Protein AF-A0A436RPF0-F1 (afdb_monomer)

Nearest PDB structures (foldseek):
  3omi-assembly2_C  TM=9.482E-01  e=1.817E-30  Cereibacter sphaeroides 2.4.1
  3oma-assembly1_A  TM=9.498E-01  e=3.853E-30  Cereibacter sphaeroides 2.4.1
  3ehb-assembly1_A  TM=9.481E-01  e=1.451E-29  Paracoccus denitrificans
  3hb3-assembly1_A  TM=9.490E-01  e=1.892E-29  Paracoccus denitrificans
  3fye-assembly1_A  TM=9.487E-01  e=2.467E-29  Cereibacter sphaeroides

Mean predicted aligned error: 4.46 Å

pLDDT: mean 95.52, std 9.28, range [40.75, 98.88]

Foldseek 3Di:
DDPPDDDDPPPPQDDDVVNLLPFLFLQSQLVLLQVQLVVLVVVLVVLVVVLVVCVVDPAGDVLLVVCCVQVVDDDPLSRVQSVLLSLQSQQLSVCSCQLGHLLSNLLRHPCSNPLCVQLVFPHWPCSNLNSLLSVLQVQLNVLLVVLQRWAFAVSYGHDNCHNLCFPPCNAPVTLICSSVSNLVSLVSSLSSLLSSLVRLLCCLVPGGDPPRDPLNGQQLSLLNNLLSVLSNPQSVLVNVLSVQSVCSNPVVDCQPPVVVPHNSVVSQVSSLLNVLSSVSSSCSSVLSVLQVVLLVVLVFHQAPSVLLSVLSVVLSVLSNVQRCCVVPPVPDDPVSNVSNVVSVVVNVVSVVVSVVRSVVSD

Solvent-accessible surface area (backbone atoms only — not comparable to full-atom values): 18168 Å² total; per-residue (Å²): 141,81,84,79,78,80,80,78,76,77,81,84,67,67,61,76,69,59,32,63,74,70,39,42,48,33,54,63,43,8,49,52,25,36,54,48,12,51,56,40,37,52,53,26,48,51,39,52,47,52,57,50,62,37,64,69,53,94,71,83,72,49,41,21,56,47,22,28,71,76,70,68,37,59,74,74,56,7,50,56,24,10,58,33,42,52,31,17,40,52,10,48,26,47,44,32,42,51,68,41,12,51,41,27,30,49,53,44,6,50,40,38,43,42,37,30,61,66,40,54,23,97,51,56,70,43,31,66,55,50,37,51,22,57,64,32,40,62,61,16,49,50,30,41,61,50,10,52,78,32,46,12,34,95,83,30,36,9,39,58,41,43,63,78,46,48,53,52,48,45,31,81,53,22,74,28,62,6,44,57,31,37,46,53,13,51,46,36,37,45,50,18,49,39,49,44,18,55,32,49,47,51,22,65,74,75,41,44,31,93,89,57,46,82,94,67,55,48,61,38,50,52,24,45,48,52,32,23,52,46,43,59,64,23,44,62,42,34,47,50,40,50,46,52,47,50,30,42,61,74,67,79,46,44,66,44,35,61,97,72,75,18,41,39,63,57,50,53,55,35,41,24,50,19,51,39,34,47,59,48,47,60,45,37,39,51,54,13,51,50,51,53,53,49,18,61,77,47,73,29,74,60,41,56,54,69,57,48,52,51,24,50,50,49,46,58,59,52,29,69,64,30,31,64,62,83,37,71,90,73,76,61,52,71,68,58,49,53,49,23,53,54,51,47,58,56,50,52,52,42,53,47,54,43,55,55,28,52,60,70,19,94

Structure (mmCIF, N/CA/C/O backbone):
data_AF-A0A436RPF0-F1
#
_entry.id   AF-A0A436RPF0-F1
#
loop_
_atom_site.group_PDB
_atom_site.id
_atom_site.type_symbol
_atom_site.label_atom_id
_atom_site.label_alt_id
_atom_site.label_comp_id
_atom_site.label_asym_id
_atom_site.label_entity_id
_atom_site.label_seq_id
_atom_site.pdbx_PDB_ins_code
_atom_site.Cartn_x
_atom_site.Cartn_y
_atom_site.Cartn_z
_atom_site.occupancy
_atom_site.B_iso_or_equiv
_atom_site.auth_seq_id
_atom_site.auth_comp_id
_atom_site.auth_asym_id
_atom_site.auth_atom_id
_atom_site.pdbx_PDB_model_num
ATOM 1 N N . MET A 1 1 ? -64.136 28.562 3.115 1.00 48.31 1 MET A N 1
ATOM 2 C CA . MET A 1 1 ? -63.067 28.449 2.104 1.00 4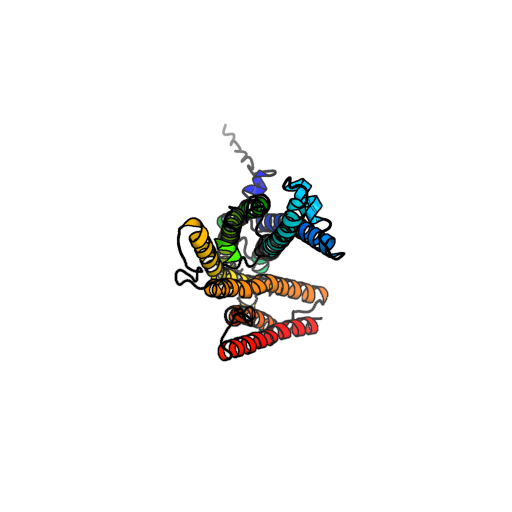8.31 1 MET A CA 1
ATOM 3 C C . MET A 1 1 ? -61.738 28.678 2.793 1.00 48.31 1 MET A C 1
ATOM 5 O O . MET A 1 1 ? -61.509 29.790 3.242 1.00 48.31 1 MET A O 1
ATOM 9 N N . ALA A 1 2 ? -60.938 27.625 2.934 1.00 40.75 2 ALA A N 1
ATOM 10 C CA . ALA A 1 2 ? -59.486 27.657 3.119 1.00 40.75 2 ALA A CA 1
ATOM 11 C C . ALA A 1 2 ? -59.043 26.189 3.152 1.00 40.75 2 ALA A C 1
ATOM 13 O O . ALA A 1 2 ? -58.896 25.587 4.212 1.00 40.75 2 ALA A O 1
ATOM 14 N N . GLU A 1 3 ? -58.978 25.584 1.970 1.00 42.06 3 GLU A N 1
ATOM 15 C CA . GLU A 1 3 ? -58.380 24.269 1.780 1.00 42.06 3 GLU A CA 1
ATOM 16 C C . GLU A 1 3 ? -56.865 24.464 1.900 1.00 42.06 3 GLU A C 1
ATOM 18 O O . GLU A 1 3 ? -56.253 25.175 1.101 1.00 42.06 3 GLU A O 1
ATOM 23 N N . ALA A 1 4 ? -56.277 23.932 2.969 1.00 45.84 4 ALA A N 1
ATOM 24 C CA . ALA A 1 4 ? -54.835 23.897 3.132 1.00 45.84 4 ALA A CA 1
ATOM 25 C C . ALA A 1 4 ? -54.281 22.892 2.118 1.00 45.84 4 ALA A C 1
ATOM 27 O O . ALA A 1 4 ? -54.474 21.686 2.264 1.00 45.84 4 ALA A O 1
ATOM 28 N N . ALA A 1 5 ? -53.627 23.399 1.074 1.00 46.97 5 ALA A N 1
ATOM 29 C CA . ALA A 1 5 ? -52.886 22.581 0.130 1.00 46.97 5 ALA A CA 1
ATOM 30 C C . ALA A 1 5 ? -51.764 21.849 0.883 1.00 46.97 5 ALA A C 1
ATOM 32 O O . ALA A 1 5 ? -50.811 22.466 1.364 1.00 46.97 5 ALA A O 1
ATOM 33 N N . ALA A 1 6 ? -51.901 20.531 1.010 1.00 45.84 6 ALA A N 1
ATOM 34 C CA . ALA A 1 6 ? -50.817 19.657 1.416 1.00 45.84 6 ALA A CA 1
ATOM 35 C C . ALA A 1 6 ? -49.759 19.684 0.304 1.00 45.84 6 ALA A C 1
ATOM 37 O O . ALA A 1 6 ? -49.978 19.163 -0.787 1.00 45.84 6 ALA A O 1
ATOM 38 N N . HIS A 1 7 ? -48.633 20.347 0.564 1.00 46.25 7 HIS A N 1
ATOM 39 C CA . HIS A 1 7 ? -47.440 20.211 -0.259 1.00 46.25 7 HIS A CA 1
ATOM 40 C C . HIS A 1 7 ? -46.871 18.810 -0.034 1.00 46.25 7 HIS A C 1
ATOM 42 O O . HIS A 1 7 ? -46.260 18.537 1.000 1.00 46.25 7 HIS A O 1
ATOM 48 N N . ASP A 1 8 ? -47.118 17.929 -0.998 1.00 43.00 8 ASP A N 1
ATOM 49 C CA . ASP A 1 8 ? -46.461 16.635 -1.107 1.00 43.00 8 ASP A CA 1
ATOM 50 C C . ASP A 1 8 ? -44.974 16.905 -1.379 1.00 43.00 8 ASP A C 1
ATOM 52 O O . ASP A 1 8 ? -44.588 17.417 -2.433 1.00 43.00 8 ASP A O 1
ATOM 56 N N . HIS A 1 9 ? -44.133 16.690 -0.370 1.00 51.09 9 HIS A N 1
ATOM 57 C CA . HIS A 1 9 ? -42.689 16.704 -0.547 1.00 51.09 9 HIS A CA 1
ATOM 58 C C . HIS A 1 9 ? -42.313 15.395 -1.239 1.00 51.09 9 HIS A C 1
ATOM 60 O O . HIS A 1 9 ? -42.056 14.399 -0.563 1.00 51.09 9 HIS A O 1
ATOM 66 N N . ASP A 1 10 ? -42.290 15.404 -2.574 1.00 51.53 10 ASP A N 1
ATOM 67 C CA . ASP A 1 10 ? -41.728 14.316 -3.372 1.00 51.53 10 ASP A CA 1
ATOM 68 C C . ASP A 1 10 ? -40.337 13.955 -2.819 1.00 51.53 10 ASP A C 1
ATOM 70 O O . ASP A 1 10 ? -39.393 14.753 -2.839 1.00 51.53 10 ASP A O 1
ATOM 74 N N . ASP A 1 11 ? -40.229 12.749 -2.256 1.00 54.28 11 ASP A N 1
ATOM 75 C CA . ASP A 1 11 ? -39.032 12.203 -1.615 1.00 54.28 11 ASP A CA 1
ATOM 76 C C . ASP A 1 11 ? -37.997 11.913 -2.723 1.00 54.28 11 ASP A C 1
ATOM 78 O O . ASP A 1 11 ? -37.865 10.790 -3.209 1.00 54.28 11 ASP A O 1
ATOM 82 N N . HIS A 1 12 ? -37.294 12.954 -3.192 1.00 62.06 12 HIS A N 1
ATOM 83 C CA . HIS A 1 12 ? -36.262 12.906 -4.238 1.00 62.06 12 HIS A CA 1
ATOM 84 C C . HIS A 1 12 ? -34.991 12.179 -3.763 1.00 62.06 12 HIS A C 1
ATOM 86 O O . HIS A 1 12 ? -33.882 12.723 -3.786 1.00 62.06 12 HIS A O 1
ATOM 92 N N . ARG A 1 13 ? -35.117 10.930 -3.312 1.00 71.06 13 ARG A N 1
ATOM 93 C CA . ARG A 1 13 ? -33.958 10.094 -3.004 1.00 71.06 13 ARG A CA 1
ATOM 94 C C . ARG A 1 13 ? -33.358 9.601 -4.317 1.00 71.06 13 ARG A C 1
ATOM 96 O O . ARG A 1 13 ? -34.072 9.017 -5.128 1.00 71.06 13 ARG A O 1
ATOM 103 N N . PRO A 1 14 ? -32.051 9.796 -4.553 1.00 76.88 14 PRO A N 1
ATOM 104 C CA . PRO A 1 14 ? -31.417 9.239 -5.736 1.00 76.88 14 PRO A CA 1
ATOM 105 C C . PRO A 1 14 ? -31.573 7.710 -5.737 1.00 76.88 14 PRO A C 1
ATOM 107 O O . PRO A 1 14 ? -31.351 7.045 -4.721 1.00 76.88 14 PRO A O 1
ATOM 110 N N . HIS A 1 15 ? -31.963 7.154 -6.885 1.00 81.31 15 HIS A N 1
ATOM 111 C CA . HIS A 1 15 ? -32.171 5.720 -7.096 1.00 81.31 15 HIS A CA 1
ATOM 112 C C . HIS A 1 15 ? -31.123 5.139 -8.059 1.00 81.31 15 HIS A C 1
ATOM 114 O O . HIS A 1 15 ? -30.442 5.862 -8.788 1.00 81.31 15 HIS A O 1
ATOM 120 N N . GLY A 1 16 ? -30.985 3.810 -8.060 1.00 85.88 16 GLY A N 1
ATOM 121 C CA . GLY A 1 16 ? -30.079 3.100 -8.966 1.00 85.88 16 GLY A CA 1
ATOM 122 C C . GLY A 1 16 ? -28.604 3.468 -8.766 1.00 85.88 16 GLY A C 1
ATOM 123 O O . GLY A 1 16 ? -28.135 3.615 -7.638 1.00 85.88 16 GLY A O 1
ATOM 124 N N . TRP A 1 17 ? -27.863 3.604 -9.868 1.00 86.69 17 TRP A N 1
ATOM 125 C CA . TRP A 1 17 ? -26.421 3.885 -9.852 1.00 86.69 17 TRP A CA 1
ATOM 126 C C . TRP A 1 17 ? -26.086 5.282 -9.307 1.00 86.69 17 TRP A C 1
ATOM 128 O O . TRP A 1 17 ? -25.058 5.449 -8.654 1.00 86.69 17 TRP A O 1
ATOM 138 N N . VAL A 1 18 ? -26.975 6.266 -9.503 1.00 87.38 18 VAL A N 1
ATOM 139 C CA . VAL A 1 18 ? -26.797 7.652 -9.031 1.00 87.38 18 VAL A CA 1
ATOM 140 C C . VAL A 1 18 ? -26.655 7.685 -7.510 1.00 87.38 18 VAL A C 1
ATOM 142 O O . VAL A 1 18 ? -25.806 8.400 -6.981 1.00 87.38 18 VAL A O 1
ATOM 145 N N . ARG A 1 19 ? -27.424 6.847 -6.801 1.00 88.75 19 ARG A N 1
ATOM 146 C CA . ARG A 1 19 ? -27.301 6.687 -5.347 1.00 88.75 19 ARG A CA 1
ATOM 147 C C . ARG A 1 19 ? -25.888 6.286 -4.941 1.00 88.75 19 ARG A C 1
ATOM 149 O O . ARG A 1 19 ? -25.347 6.858 -4.008 1.00 88.75 19 ARG A O 1
ATOM 156 N N . TRP A 1 20 ? -25.312 5.297 -5.619 1.00 90.25 20 TRP A N 1
ATOM 157 C CA . TRP A 1 20 ? -23.997 4.757 -5.281 1.00 90.25 20 TRP A CA 1
ATOM 158 C C . TRP A 1 20 ? -22.878 5.740 -5.603 1.00 90.25 20 TRP A C 1
ATOM 160 O O . TRP A 1 20 ? -21.990 5.936 -4.780 1.00 90.25 20 TRP A O 1
ATOM 170 N N . VAL A 1 21 ? -22.947 6.401 -6.761 1.00 90.81 21 VAL A N 1
ATOM 171 C CA . VAL A 1 21 ? -21.904 7.343 -7.190 1.00 90.81 21 VAL A CA 1
ATOM 172 C C . VAL A 1 21 ? -21.777 8.527 -6.241 1.00 90.81 21 VAL A C 1
ATOM 174 O O . VAL A 1 21 ? -20.665 8.880 -5.839 1.00 90.81 21 VAL A O 1
ATOM 177 N N . TYR A 1 22 ? -22.909 9.096 -5.835 1.00 92.69 22 TYR A N 1
ATOM 178 C CA . TYR A 1 22 ? -22.940 10.290 -4.994 1.00 92.69 22 TYR A CA 1
ATOM 179 C C . TYR A 1 22 ? -23.107 9.997 -3.500 1.00 92.69 22 TYR A C 1
ATOM 181 O O . TYR A 1 22 ? -23.179 10.942 -2.711 1.00 92.69 22 TYR A O 1
ATOM 189 N N . SER A 1 23 ? -23.161 8.725 -3.082 1.00 95.00 23 SER A N 1
ATOM 190 C CA . SER A 1 23 ? -23.280 8.415 -1.657 1.00 95.00 23 SER A CA 1
ATOM 191 C C . SER A 1 23 ? -22.035 8.864 -0.907 1.00 95.00 23 SER A C 1
ATOM 193 O O . SER A 1 23 ? -20.900 8.533 -1.255 1.00 95.00 23 SER A O 1
ATOM 195 N N . THR A 1 24 ? -22.266 9.609 0.165 1.00 97.06 24 THR A N 1
ATOM 196 C CA . THR A 1 24 ? -21.242 10.013 1.125 1.00 97.06 24 THR A CA 1
ATOM 197 C C . THR A 1 24 ? -21.276 9.162 2.391 1.00 97.06 24 THR A C 1
ATOM 199 O O . THR A 1 24 ? -20.463 9.379 3.284 1.00 97.06 24 THR A O 1
ATOM 202 N N . ASN A 1 25 ? -22.189 8.188 2.485 1.00 98.06 25 ASN A N 1
ATOM 203 C CA . ASN A 1 25 ? -22.325 7.370 3.681 1.00 98.06 25 ASN A CA 1
ATOM 204 C C . ASN A 1 25 ? -21.193 6.343 3.792 1.00 98.06 25 ASN A C 1
ATOM 206 O O . ASN A 1 25 ? -20.919 5.602 2.846 1.00 98.06 25 ASN A O 1
ATOM 210 N N . HIS A 1 26 ? -20.588 6.233 4.978 1.00 98.50 26 HIS A N 1
ATOM 211 C CA . HIS A 1 26 ? -19.485 5.299 5.227 1.00 98.50 26 HIS A CA 1
ATOM 212 C C . HIS A 1 26 ? -19.801 3.823 4.912 1.00 98.50 26 HIS A C 1
ATOM 214 O O . HIS A 1 26 ? -18.890 3.079 4.547 1.00 98.50 26 HIS A O 1
ATOM 220 N N . LYS A 1 27 ? -21.066 3.382 5.013 1.00 98.38 27 LYS A N 1
ATOM 221 C CA . LYS A 1 27 ? -21.456 2.010 4.647 1.00 98.38 27 LYS A CA 1
ATOM 222 C C . LYS A 1 27 ? -21.424 1.833 3.135 1.00 98.38 27 LYS A C 1
ATOM 224 O O . LYS A 1 27 ? -20.724 0.955 2.641 1.00 98.38 27 LYS A O 1
ATOM 229 N N . ASP A 1 28 ? -22.112 2.694 2.393 1.00 97.75 28 ASP A N 1
ATOM 230 C CA . ASP A 1 28 ? -22.129 2.612 0.929 1.00 97.75 28 ASP A CA 1
ATOM 231 C C . ASP A 1 28 ? -20.696 2.684 0.366 1.00 97.75 28 ASP A C 1
ATOM 233 O O . ASP A 1 28 ? -20.297 1.828 -0.421 1.00 97.75 28 ASP A O 1
ATOM 237 N N . ILE A 1 29 ? -19.878 3.621 0.862 1.00 98.25 29 ILE A N 1
ATOM 238 C CA . ILE A 1 29 ? -18.462 3.748 0.483 1.00 98.25 29 ILE A CA 1
ATOM 239 C C . ILE A 1 29 ? -17.665 2.490 0.853 1.00 98.25 29 ILE A C 1
ATOM 241 O O . ILE A 1 29 ? -16.926 1.968 0.020 1.00 98.25 29 ILE A O 1
ATOM 245 N N . GLY A 1 30 ? -17.837 1.956 2.066 1.00 98.38 30 GLY A N 1
ATOM 246 C CA . GLY A 1 30 ? -17.190 0.708 2.476 1.00 98.38 30 GLY A CA 1
ATOM 247 C C . GLY A 1 30 ? -17.544 -0.470 1.558 1.00 98.38 30 GLY A C 1
ATOM 248 O O . GLY A 1 30 ? -16.671 -1.253 1.191 1.00 98.38 30 GLY A O 1
ATOM 249 N N . THR A 1 31 ? -18.797 -0.572 1.104 1.00 98.38 31 THR A N 1
ATOM 250 C CA . THR A 1 31 ? -19.193 -1.590 0.114 1.00 98.38 31 THR A CA 1
ATOM 251 C C . THR A 1 31 ? -18.542 -1.360 -1.244 1.00 98.38 31 THR A C 1
ATOM 253 O O . THR A 1 31 ? -18.057 -2.319 -1.842 1.00 98.38 31 THR A O 1
ATOM 256 N N . LEU A 1 32 ? -18.473 -0.115 -1.719 1.00 98.31 32 LEU A N 1
ATOM 257 C CA . LEU A 1 32 ? -17.799 0.209 -2.978 1.00 98.31 32 LEU A CA 1
ATOM 258 C C . LEU A 1 32 ? -16.325 -0.219 -2.960 1.00 98.31 32 LEU A C 1
ATOM 260 O O . LEU A 1 32 ? -15.870 -0.875 -3.898 1.00 98.31 32 LEU A O 1
ATOM 264 N N . TYR A 1 33 ? -15.603 0.063 -1.872 1.00 98.69 33 TYR A N 1
ATOM 265 C CA . TYR A 1 33 ? -14.222 -0.391 -1.693 1.00 98.69 33 TYR A CA 1
ATOM 266 C C . TYR A 1 33 ? -14.091 -1.921 -1.699 1.00 98.69 33 TYR A C 1
ATOM 268 O O . TYR A 1 33 ? -13.171 -2.441 -2.326 1.00 98.69 33 TYR A O 1
ATOM 276 N N . LEU A 1 34 ? -15.001 -2.653 -1.043 1.00 98.69 34 LEU A N 1
ATOM 277 C CA . LEU A 1 34 ? -14.973 -4.122 -1.032 1.00 98.69 34 LEU A CA 1
ATOM 278 C C . LEU A 1 34 ? -15.242 -4.715 -2.420 1.00 98.69 34 LEU A C 1
ATOM 280 O O . LEU A 1 34 ? -14.523 -5.618 -2.844 1.00 98.69 34 LEU A O 1
ATOM 284 N N . ILE A 1 35 ? -16.234 -4.192 -3.148 1.00 98.50 35 ILE A N 1
ATOM 285 C CA . ILE A 1 35 ? -16.530 -4.619 -4.524 1.00 98.50 35 ILE A CA 1
ATOM 286 C C . ILE A 1 35 ? -15.317 -4.357 -5.423 1.00 98.50 35 ILE A C 1
ATOM 288 O O . ILE A 1 35 ? -14.879 -5.252 -6.146 1.00 98.50 35 ILE A O 1
ATOM 292 N N . PHE A 1 36 ? -14.739 -3.156 -5.341 1.00 98.69 36 PHE A N 1
ATOM 293 C CA . PHE A 1 36 ? -13.529 -2.794 -6.076 1.00 98.69 36 PHE A CA 1
ATOM 294 C C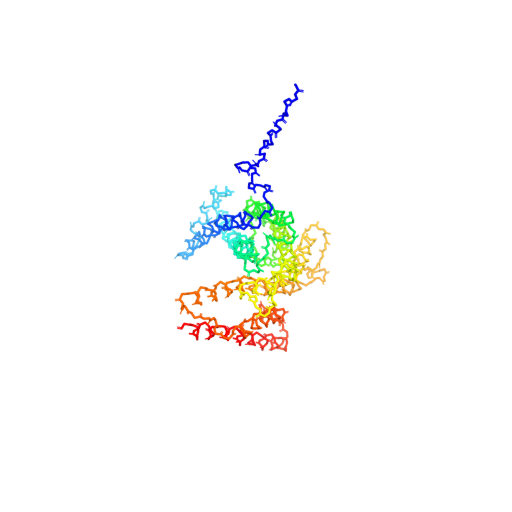 . PHE A 1 36 ? -12.363 -3.741 -5.767 1.00 98.69 36 PHE A C 1
ATOM 296 O O . PHE A 1 36 ? -11.762 -4.291 -6.688 1.00 98.69 36 PHE A O 1
ATOM 303 N N . ALA A 1 37 ? -12.084 -3.985 -4.485 1.00 98.69 37 ALA A N 1
ATOM 304 C CA . ALA A 1 37 ? -10.983 -4.840 -4.061 1.00 98.69 37 ALA A CA 1
ATOM 305 C C . ALA A 1 37 ? -11.150 -6.293 -4.528 1.00 98.69 37 ALA A C 1
ATOM 307 O O . ALA A 1 37 ? -10.166 -6.929 -4.901 1.00 98.69 37 ALA A O 1
ATOM 308 N N . ILE A 1 38 ? -12.381 -6.820 -4.553 1.00 98.75 38 ILE A N 1
ATOM 309 C CA . ILE A 1 38 ? -12.668 -8.153 -5.103 1.00 98.75 38 ILE A CA 1
ATOM 310 C C . ILE A 1 38 ? -12.367 -8.185 -6.604 1.00 98.75 38 ILE A C 1
ATOM 312 O O . ILE A 1 38 ? -11.681 -9.096 -7.062 1.00 98.75 38 ILE A O 1
ATOM 316 N N . MET A 1 39 ? -12.821 -7.188 -7.371 1.00 98.62 39 MET A N 1
ATOM 317 C CA . MET A 1 39 ? -12.546 -7.118 -8.812 1.00 98.62 39 MET A CA 1
ATOM 318 C C . MET A 1 39 ? -11.042 -7.011 -9.101 1.00 98.62 39 MET A C 1
ATOM 320 O O . MET A 1 39 ? -10.512 -7.781 -9.904 1.00 98.62 39 MET A O 1
ATOM 324 N N . ALA A 1 40 ? -10.339 -6.111 -8.409 1.00 98.75 40 ALA A N 1
ATOM 325 C CA . ALA A 1 40 ? -8.891 -5.969 -8.527 1.00 98.75 40 ALA A CA 1
ATOM 326 C C . ALA A 1 40 ? -8.160 -7.254 -8.103 1.00 98.75 40 ALA A C 1
ATOM 328 O O . ALA A 1 40 ? -7.223 -7.684 -8.772 1.00 98.75 40 ALA A O 1
ATOM 329 N N . GLY A 1 41 ? -8.625 -7.913 -7.038 1.00 98.62 41 GLY A N 1
ATOM 330 C CA . GLY A 1 41 ? -8.082 -9.176 -6.547 1.00 98.62 41 GLY A CA 1
ATOM 331 C C . GLY A 1 41 ? -8.267 -10.346 -7.512 1.00 98.62 41 GLY A C 1
ATOM 332 O O . GLY A 1 41 ? -7.358 -11.160 -7.641 1.00 98.62 41 GLY A O 1
ATOM 333 N N . ILE A 1 42 ? -9.386 -10.416 -8.239 1.00 98.81 42 ILE A N 1
ATOM 334 C CA . ILE A 1 42 ? -9.589 -11.415 -9.301 1.00 98.81 42 ILE A CA 1
ATOM 335 C C . ILE A 1 42 ? -8.566 -11.208 -10.424 1.00 98.81 42 ILE A C 1
ATOM 337 O O . ILE A 1 42 ? -7.930 -12.170 -10.852 1.00 98.81 42 ILE A O 1
ATOM 341 N N . ILE A 1 43 ? -8.350 -9.960 -10.856 1.00 98.69 43 ILE A N 1
ATOM 342 C CA . ILE A 1 43 ? -7.352 -9.631 -11.886 1.00 98.69 43 ILE A CA 1
ATOM 343 C C . ILE A 1 43 ? -5.940 -9.964 -11.386 1.00 98.69 43 ILE A C 1
ATOM 345 O O . ILE A 1 43 ? -5.203 -10.690 -12.051 1.00 98.69 43 ILE A O 1
ATOM 349 N N . GLY A 1 44 ? -5.572 -9.506 -10.186 1.00 98.62 44 GLY A N 1
ATOM 350 C CA . GLY A 1 44 ? -4.277 -9.805 -9.572 1.00 98.62 44 GLY A CA 1
ATOM 351 C C . GLY A 1 44 ? -4.048 -11.307 -9.379 1.00 98.62 44 GLY A C 1
ATOM 352 O O . GLY A 1 44 ? -2.947 -11.799 -9.627 1.00 98.62 44 GLY A O 1
ATOM 353 N N . GLY A 1 45 ? -5.086 -12.054 -8.997 1.00 98.50 45 GLY A N 1
ATOM 354 C CA . GLY A 1 45 ? -5.066 -13.511 -8.888 1.00 98.50 45 GLY A CA 1
ATOM 355 C C . GLY A 1 45 ? -4.843 -14.197 -10.235 1.00 98.50 45 GLY A C 1
ATOM 356 O O . GLY A 1 45 ? -3.996 -15.083 -10.324 1.00 98.50 45 GLY A O 1
ATOM 357 N N . ALA A 1 46 ? -5.520 -13.746 -11.294 1.00 98.50 46 ALA A N 1
ATOM 358 C CA . ALA A 1 46 ? -5.331 -14.262 -12.649 1.00 98.50 46 ALA A CA 1
ATOM 359 C C . ALA A 1 46 ? -3.892 -14.054 -13.159 1.00 98.50 46 ALA A C 1
ATOM 361 O O . ALA A 1 46 ? -3.302 -14.987 -13.704 1.00 98.50 46 ALA A O 1
ATOM 362 N N . LEU A 1 47 ? -3.282 -12.886 -12.902 1.00 98.38 47 LEU A N 1
ATOM 363 C CA . LEU A 1 47 ? -1.859 -12.657 -13.202 1.00 98.38 47 LEU A CA 1
ATOM 364 C C . LEU A 1 47 ? -0.961 -13.650 -12.446 1.00 98.38 47 LEU A C 1
ATOM 366 O O . LEU A 1 47 ? -0.036 -14.222 -13.018 1.00 98.38 47 LEU A O 1
ATOM 370 N N . SER A 1 48 ? -1.266 -13.902 -11.169 1.00 98.19 48 SER A N 1
ATOM 371 C CA . SER A 1 48 ? -0.540 -14.856 -10.320 1.00 98.19 48 SER A CA 1
ATOM 372 C C . SER A 1 48 ? -0.638 -16.305 -10.820 1.00 98.19 48 SER A C 1
ATOM 374 O O . SER A 1 48 ? 0.311 -17.078 -10.665 1.00 98.19 48 SER A O 1
ATOM 376 N N . VAL A 1 49 ? -1.780 -16.683 -11.404 1.00 98.50 49 VAL A N 1
ATOM 377 C CA . VAL A 1 49 ? -1.979 -17.988 -12.052 1.00 98.50 49 VAL A CA 1
ATOM 378 C C . VAL A 1 49 ? -1.143 -18.075 -13.324 1.00 98.50 49 VAL A C 1
ATOM 380 O O . VAL A 1 49 ? -0.400 -19.039 -13.469 1.00 98.50 49 VAL A O 1
ATOM 383 N N . ALA A 1 50 ? -1.175 -17.057 -14.189 1.00 98.06 50 ALA A N 1
ATOM 384 C CA . ALA A 1 50 ? -0.375 -17.035 -15.416 1.00 98.06 50 ALA A CA 1
ATOM 385 C C . ALA A 1 50 ? 1.134 -17.154 -15.136 1.00 98.06 50 ALA A C 1
ATOM 387 O O . ALA A 1 50 ? 1.807 -17.972 -15.757 1.00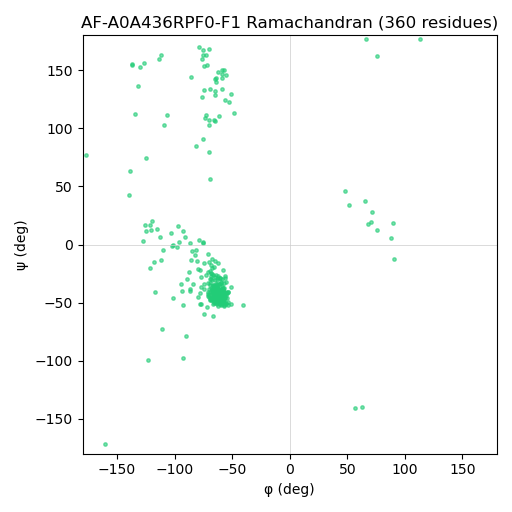 98.06 50 ALA A O 1
ATOM 388 N N . ILE A 1 51 ? 1.648 -16.422 -14.137 1.00 98.19 51 ILE A N 1
ATOM 389 C CA . ILE A 1 51 ? 3.048 -16.537 -13.687 1.00 98.19 51 ILE A CA 1
ATOM 390 C C . ILE A 1 51 ? 3.376 -17.983 -13.289 1.00 98.19 51 ILE A C 1
ATOM 392 O O . ILE A 1 51 ? 4.415 -18.509 -13.669 1.00 98.19 51 ILE A O 1
ATOM 396 N N . ARG A 1 52 ? 2.500 -18.652 -12.528 1.00 98.31 52 ARG A N 1
ATOM 397 C CA . ARG A 1 52 ? 2.735 -20.038 -12.086 1.00 98.31 52 ARG A CA 1
ATOM 398 C C . ARG A 1 52 ? 2.619 -21.059 -13.208 1.00 98.31 52 ARG A C 1
ATOM 400 O O . ARG A 1 52 ? 3.333 -22.051 -13.162 1.00 98.31 52 ARG A O 1
ATOM 407 N N . MET A 1 53 ? 1.739 -20.829 -14.179 1.00 97.94 53 MET A N 1
ATOM 408 C CA . MET A 1 53 ? 1.641 -21.685 -15.358 1.00 97.94 53 MET A CA 1
ATOM 409 C C . MET A 1 53 ? 2.935 -21.625 -16.180 1.00 97.94 53 MET A C 1
ATOM 411 O O . MET A 1 53 ? 3.411 -22.667 -16.611 1.00 97.94 53 MET A O 1
ATOM 415 N N . GLU A 1 54 ? 3.537 -20.439 -16.334 1.00 97.62 54 GLU A N 1
ATOM 416 C CA . GLU A 1 54 ? 4.851 -20.294 -16.982 1.00 97.62 54 GLU A CA 1
ATOM 417 C C . GLU A 1 54 ? 5.953 -21.034 -16.209 1.00 97.62 54 GLU A C 1
ATOM 419 O O . GLU A 1 54 ? 6.809 -21.681 -16.792 1.00 97.62 54 GLU A O 1
ATOM 424 N N . LEU A 1 55 ? 5.920 -20.982 -14.876 1.00 97.75 55 LEU A N 1
ATOM 425 C CA . LEU A 1 55 ? 6.926 -21.623 -14.023 1.00 97.75 55 LEU A CA 1
ATOM 426 C C . LEU A 1 55 ? 6.735 -23.138 -13.840 1.00 97.75 55 LEU A C 1
ATOM 428 O O . LEU A 1 55 ? 7.465 -23.739 -13.050 1.00 97.75 55 LEU A O 1
ATOM 432 N N . GLN A 1 56 ? 5.756 -23.758 -14.504 1.00 97.62 56 GLN A N 1
ATOM 433 C CA . GLN A 1 56 ? 5.473 -25.182 -14.318 1.00 97.62 56 GLN A CA 1
ATOM 434 C C . GLN A 1 56 ? 6.624 -26.069 -14.817 1.00 97.62 56 GLN A C 1
ATOM 436 O O . GLN A 1 56 ? 6.897 -27.100 -14.209 1.00 97.62 56 GLN A O 1
ATOM 441 N N . GLU A 1 57 ? 7.309 -25.658 -15.885 1.00 96.19 57 GLU A N 1
ATOM 442 C CA . GLU A 1 57 ? 8.453 -26.368 -16.458 1.00 96.19 57 GLU A CA 1
ATOM 443 C C . GLU A 1 57 ? 9.570 -25.377 -16.835 1.00 96.19 57 GLU A C 1
ATOM 445 O O . GLU A 1 57 ? 9.293 -24.206 -17.102 1.00 96.19 57 GLU A O 1
ATOM 450 N N . PRO A 1 58 ? 10.844 -25.802 -16.902 1.00 96.12 58 PRO A N 1
ATOM 451 C CA . PRO A 1 58 ? 11.931 -24.937 -17.358 1.00 96.12 58 PRO A CA 1
ATOM 452 C C . PRO A 1 58 ? 11.782 -24.504 -18.827 1.00 96.12 58 PRO A C 1
ATOM 454 O O . PRO A 1 58 ? 11.444 -25.309 -19.697 1.00 96.12 58 PRO A O 1
ATOM 457 N N . GLY A 1 59 ? 12.105 -23.240 -19.115 1.00 92.19 59 GLY A N 1
ATOM 458 C CA . GLY A 1 59 ? 11.955 -22.615 -20.439 1.00 92.19 59 GLY A CA 1
ATOM 459 C C . GLY A 1 59 ? 10.887 -21.516 -20.441 1.00 92.19 59 GLY A C 1
ATOM 460 O O . GLY A 1 59 ? 10.275 -21.274 -19.411 1.00 92.19 59 GLY A O 1
ATOM 461 N N . ILE A 1 60 ? 10.701 -20.828 -21.576 1.00 93.31 60 ILE A N 1
ATOM 462 C CA . ILE A 1 60 ? 9.582 -19.889 -21.772 1.00 93.31 60 ILE A CA 1
ATOM 463 C C . ILE A 1 60 ? 8.572 -20.543 -22.715 1.00 93.31 60 ILE A C 1
ATOM 465 O O . ILE A 1 60 ? 8.889 -20.741 -23.892 1.00 93.31 60 ILE A O 1
ATOM 469 N N . GLN A 1 61 ? 7.387 -20.899 -22.223 1.00 93.62 61 GLN A N 1
ATOM 470 C CA . GLN A 1 61 ? 6.412 -21.706 -22.971 1.00 93.62 61 GLN A CA 1
ATOM 471 C C . GLN A 1 61 ? 5.100 -20.970 -23.250 1.00 93.62 61 GLN A C 1
ATOM 473 O O . GLN A 1 61 ? 4.565 -21.095 -24.350 1.00 93.62 61 GLN A O 1
ATOM 478 N N . ILE A 1 62 ? 4.567 -20.212 -22.289 1.00 96.00 62 ILE A N 1
ATOM 479 C CA . ILE A 1 62 ? 3.239 -19.583 -22.384 1.00 96.00 62 ILE A CA 1
ATOM 480 C C . ILE A 1 62 ? 3.383 -18.109 -22.738 1.00 96.00 62 ILE A C 1
ATOM 482 O O . ILE A 1 62 ? 2.701 -17.615 -23.641 1.00 96.00 62 ILE A O 1
ATOM 486 N N . PHE A 1 63 ? 4.293 -17.396 -22.076 1.00 96.75 63 PHE A N 1
ATOM 487 C CA . PHE A 1 63 ? 4.451 -15.961 -22.286 1.00 96.75 63 PHE A CA 1
ATOM 488 C C . PHE A 1 63 ? 5.011 -15.598 -23.657 1.00 96.75 63 PHE A C 1
ATOM 490 O O . PHE A 1 63 ? 4.698 -14.518 -24.150 1.00 96.75 63 PHE A O 1
ATOM 497 N N . SER A 1 64 ? 5.748 -16.490 -24.323 1.00 94.69 64 SER A N 1
ATOM 498 C CA . SER A 1 64 ? 6.123 -16.279 -25.727 1.00 94.69 64 SER A CA 1
ATOM 499 C C . SER A 1 64 ? 4.888 -16.235 -26.630 1.00 94.69 64 SER A C 1
ATOM 501 O O . SER A 1 64 ? 4.717 -15.279 -27.381 1.00 94.69 64 SER A O 1
ATOM 503 N N . GLY A 1 65 ? 3.972 -17.202 -26.507 1.00 95.25 65 GLY A N 1
ATOM 504 C CA . GLY A 1 65 ? 2.710 -17.226 -27.255 1.00 95.25 65 GLY A CA 1
ATOM 505 C C . GLY A 1 65 ? 1.771 -16.069 -26.896 1.00 95.25 65 GLY A C 1
ATOM 506 O O . GLY A 1 65 ? 1.158 -15.466 -27.779 1.00 95.25 65 GLY A O 1
ATOM 507 N N . LEU A 1 66 ? 1.694 -15.692 -25.616 1.00 95.06 66 LEU A N 1
ATOM 508 C CA . LEU A 1 66 ? 0.918 -14.523 -25.190 1.00 95.06 66 LEU A CA 1
ATOM 509 C C . LEU A 1 66 ? 1.514 -13.213 -25.715 1.00 95.06 66 LEU A C 1
ATOM 511 O O . LEU A 1 66 ? 0.760 -12.341 -26.138 1.00 95.06 66 LEU A O 1
ATOM 515 N N . ALA A 1 67 ? 2.840 -13.073 -25.765 1.00 95.06 67 ALA A N 1
ATOM 516 C CA . ALA A 1 67 ? 3.484 -11.916 -26.381 1.00 95.06 67 ALA A CA 1
ATOM 517 C C . ALA A 1 67 ? 3.195 -11.835 -27.890 1.00 95.06 67 ALA A C 1
ATOM 519 O O . ALA A 1 67 ? 2.963 -10.738 -28.400 1.00 95.06 67 ALA A O 1
ATOM 520 N N . GLN A 1 68 ? 3.121 -12.971 -28.597 1.00 94.88 68 GLN A N 1
ATOM 521 C CA . GLN A 1 68 ? 2.668 -12.988 -29.997 1.00 94.88 68 GLN A CA 1
ATOM 522 C C . GLN A 1 68 ? 1.229 -12.484 -30.123 1.00 94.88 68 GLN A C 1
ATOM 524 O O . GLN A 1 68 ? 0.938 -11.632 -30.958 1.00 94.88 68 GLN A O 1
ATOM 529 N N . MET A 1 69 ? 0.335 -12.982 -29.267 1.00 94.62 69 MET A N 1
ATOM 530 C CA . MET A 1 69 ? -1.090 -12.656 -29.310 1.00 94.62 69 MET A CA 1
ATOM 531 C C . MET A 1 69 ? -1.387 -11.201 -28.926 1.00 94.62 69 MET A C 1
ATOM 533 O O . MET A 1 69 ? -2.187 -10.544 -29.585 1.00 94.62 69 MET A O 1
ATOM 537 N N . VAL A 1 70 ? -0.779 -10.713 -27.845 1.00 93.69 70 VAL A N 1
ATOM 538 C CA . VAL A 1 70 ? -1.128 -9.428 -27.219 1.00 93.69 70 VAL A CA 1
ATOM 539 C C . VAL A 1 70 ? -0.263 -8.289 -27.749 1.00 93.69 70 VAL A C 1
ATOM 541 O O . VAL A 1 70 ? -0.772 -7.196 -27.978 1.00 93.69 70 VAL A O 1
ATOM 544 N N . TYR A 1 71 ? 1.034 -8.530 -27.958 1.00 92.75 71 TYR A N 1
ATOM 545 C CA . TYR A 1 71 ? 1.979 -7.503 -28.413 1.00 92.75 71 TYR A CA 1
ATOM 546 C C . TYR A 1 71 ? 2.311 -7.606 -29.908 1.00 92.75 71 TYR A C 1
ATOM 548 O O . TYR A 1 71 ? 3.078 -6.792 -30.417 1.00 92.75 71 TYR A O 1
ATOM 556 N N . GLY A 1 72 ? 1.755 -8.591 -30.624 1.00 91.94 72 GLY A N 1
ATOM 557 C CA . GLY A 1 72 ? 1.965 -8.763 -32.065 1.00 91.94 72 GLY A CA 1
ATOM 558 C C . GLY A 1 72 ? 3.395 -9.160 -32.450 1.00 91.94 72 GLY A C 1
ATOM 559 O O . GLY A 1 72 ? 3.787 -8.994 -33.606 1.00 91.94 72 GLY A O 1
ATOM 560 N N . MET A 1 73 ? 4.193 -9.649 -31.495 1.00 91.44 73 MET A N 1
ATOM 561 C CA . MET A 1 73 ? 5.584 -10.047 -31.731 1.00 91.44 73 MET A CA 1
ATOM 562 C C . MET A 1 73 ? 5.660 -11.371 -32.498 1.00 91.44 73 MET A C 1
ATOM 564 O O . MET A 1 73 ? 4.749 -12.188 -32.422 1.00 91.44 73 MET A O 1
ATOM 568 N N . GLN A 1 74 ? 6.739 -11.608 -33.248 1.00 91.81 74 GLN A N 1
ATOM 569 C CA . GLN A 1 74 ? 6.896 -12.818 -34.068 1.00 91.81 74 GLN A CA 1
ATOM 570 C C . GLN A 1 74 ? 8.309 -13.394 -33.959 1.00 91.81 74 GLN A C 1
ATOM 572 O O . GLN A 1 74 ? 9.263 -12.668 -33.682 1.00 91.81 74 GLN A O 1
ATOM 577 N N . GLY A 1 75 ? 8.435 -14.703 -34.199 1.00 88.56 75 GLY A N 1
ATOM 578 C CA . GLY A 1 75 ? 9.717 -15.412 -34.166 1.00 88.56 75 GLY A CA 1
ATOM 579 C C . GLY A 1 75 ? 10.437 -15.261 -32.824 1.00 88.56 75 GLY A C 1
ATOM 580 O O . GLY A 1 75 ? 9.800 -15.248 -31.770 1.00 88.56 75 GLY A O 1
ATOM 581 N N . ASP A 1 76 ? 11.757 -15.100 -32.868 1.00 89.62 76 ASP A N 1
ATOM 582 C CA . ASP A 1 76 ? 12.600 -14.989 -31.670 1.00 89.62 76 ASP A CA 1
ATOM 583 C C . ASP A 1 76 ? 12.263 -13.759 -30.812 1.00 89.62 76 ASP A C 1
ATOM 585 O O . ASP A 1 76 ? 12.356 -13.816 -29.585 1.00 89.62 76 ASP A O 1
ATOM 589 N N . ALA A 1 77 ? 11.761 -12.677 -31.422 1.00 91.50 77 ALA A N 1
ATOM 590 C CA . ALA A 1 77 ? 11.332 -11.485 -30.688 1.00 91.50 77 ALA A CA 1
ATOM 591 C C . ALA A 1 77 ? 10.169 -11.779 -29.725 1.00 91.50 77 ALA A C 1
ATOM 593 O O . ALA A 1 77 ? 10.042 -11.130 -28.690 1.00 91.50 77 ALA A O 1
ATOM 594 N N . ALA A 1 78 ? 9.341 -12.788 -30.017 1.00 93.50 78 ALA A N 1
ATOM 595 C CA . ALA A 1 78 ? 8.285 -13.210 -29.107 1.00 93.50 78 ALA A CA 1
ATOM 596 C C . ALA A 1 78 ? 8.823 -13.886 -27.840 1.00 93.50 78 ALA A C 1
ATOM 598 O O . ALA A 1 78 ? 8.199 -13.789 -26.787 1.00 93.50 78 ALA A O 1
ATOM 599 N N . ILE A 1 79 ? 9.977 -14.553 -27.913 1.00 93.94 79 ILE A N 1
ATOM 600 C CA . ILE A 1 79 ? 10.603 -15.176 -26.742 1.00 93.94 79 ILE A CA 1
ATOM 601 C C . ILE A 1 79 ? 11.091 -14.085 -25.784 1.00 93.94 79 ILE A C 1
ATOM 603 O O . ILE A 1 79 ? 10.808 -14.145 -24.587 1.00 93.94 79 ILE A O 1
ATOM 607 N N . ASP A 1 80 ? 11.771 -13.062 -26.302 1.00 93.38 80 ASP A N 1
ATOM 608 C CA . ASP A 1 80 ? 12.226 -11.928 -25.491 1.00 93.38 80 ASP A CA 1
ATOM 609 C C . ASP A 1 80 ? 11.056 -11.077 -24.982 1.00 93.38 80 ASP A C 1
ATOM 611 O O . ASP A 1 80 ? 11.028 -10.693 -23.809 1.00 93.38 80 ASP A O 1
ATOM 615 N N . GLY A 1 81 ? 10.027 -10.894 -25.812 1.00 94.19 81 GLY A N 1
ATOM 616 C CA . GLY A 1 81 ? 8.747 -10.326 -25.400 1.00 94.19 81 GLY A CA 1
ATOM 617 C C . GLY A 1 81 ? 8.096 -11.096 -24.255 1.00 94.19 81 GLY A C 1
ATOM 618 O O . GLY A 1 81 ? 7.613 -10.485 -23.304 1.00 94.19 81 GLY A O 1
ATOM 619 N N . GLY A 1 82 ? 8.138 -12.430 -24.295 1.00 95.94 82 GLY A N 1
ATOM 620 C CA . GLY A 1 82 ? 7.631 -13.296 -23.234 1.00 95.94 82 GLY A CA 1
ATOM 621 C C . GLY A 1 82 ? 8.385 -13.125 -21.914 1.00 95.94 82 GLY A C 1
ATOM 622 O O . GLY A 1 82 ? 7.762 -12.993 -20.861 1.00 95.94 82 GLY A O 1
ATOM 623 N N . LYS A 1 83 ? 9.720 -13.016 -21.955 1.00 95.38 83 LYS A N 1
ATOM 624 C CA . LYS A 1 83 ? 10.535 -12.708 -20.762 1.00 95.38 83 LYS A CA 1
ATOM 625 C C . LYS A 1 83 ? 10.174 -11.341 -20.172 1.00 95.38 83 LYS A C 1
ATOM 627 O O . LYS A 1 83 ? 10.033 -11.204 -18.959 1.00 95.38 83 LYS A O 1
ATOM 632 N N . SER A 1 84 ? 9.991 -10.325 -21.017 1.00 95.00 84 SER A N 1
ATOM 633 C CA . SER A 1 84 ? 9.534 -9.010 -20.555 1.00 95.00 84 SER A CA 1
ATOM 634 C C . SER A 1 84 ? 8.114 -9.064 -19.989 1.00 95.00 84 SER A C 1
ATOM 636 O O . SER A 1 84 ? 7.835 -8.426 -18.975 1.00 95.00 84 SER A O 1
ATOM 638 N N . MET A 1 85 ? 7.218 -9.827 -20.620 1.00 96.56 85 MET A N 1
ATOM 639 C CA . MET A 1 85 ? 5.841 -10.008 -20.166 1.00 96.56 85 MET A CA 1
ATOM 640 C C . MET A 1 85 ? 5.801 -10.666 -18.784 1.00 96.56 85 MET A C 1
ATOM 642 O O . MET A 1 85 ? 5.043 -10.207 -17.934 1.00 96.56 85 MET A O 1
ATOM 646 N N . TYR A 1 86 ? 6.665 -11.652 -18.516 1.00 97.38 86 TYR A N 1
ATOM 647 C CA . TYR A 1 86 ? 6.827 -12.242 -17.184 1.00 97.38 86 TYR A CA 1
ATOM 648 C C . TYR A 1 86 ? 7.111 -11.170 -16.121 1.00 97.38 86 TYR A C 1
ATOM 650 O O . TYR A 1 86 ? 6.425 -11.096 -15.097 1.00 97.38 86 TYR A O 1
ATOM 658 N N . ASN A 1 87 ? 8.081 -10.291 -16.388 1.00 97.44 87 ASN A N 1
ATOM 659 C CA . ASN A 1 87 ? 8.440 -9.210 -15.470 1.00 97.44 87 ASN A CA 1
ATOM 660 C C . ASN A 1 87 ? 7.283 -8.216 -15.281 1.00 97.44 87 ASN A C 1
ATOM 662 O O . ASN A 1 87 ? 6.988 -7.831 -14.147 1.00 97.44 87 ASN A O 1
ATOM 666 N N . ALA A 1 88 ? 6.598 -7.852 -16.371 1.00 97.69 88 ALA A N 1
ATOM 667 C CA . ALA A 1 88 ? 5.427 -6.977 -16.341 1.00 97.69 88 ALA A CA 1
ATOM 668 C C . ALA A 1 88 ? 4.277 -7.563 -15.512 1.00 97.69 88 ALA A C 1
ATOM 670 O O . ALA A 1 88 ? 3.674 -6.860 -14.701 1.00 97.69 88 ALA A O 1
ATOM 671 N N . PHE A 1 89 ? 4.005 -8.860 -15.661 1.00 98.31 89 PHE A N 1
ATOM 672 C CA . PHE A 1 89 ? 2.990 -9.567 -14.885 1.00 98.31 89 PHE A CA 1
ATOM 673 C C . PHE A 1 89 ? 3.359 -9.613 -13.404 1.00 98.31 89 PHE A C 1
ATOM 675 O O . PHE A 1 89 ? 2.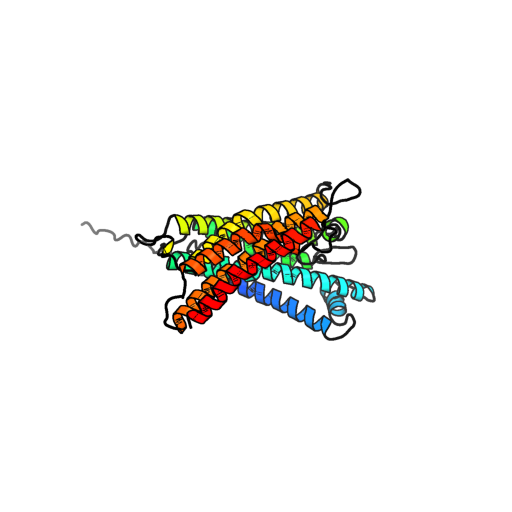503 -9.355 -12.561 1.00 98.31 89 PHE A O 1
ATOM 682 N N . GLY A 1 90 ? 4.623 -9.899 -13.077 1.00 98.38 90 GLY A N 1
ATOM 683 C CA . GLY A 1 90 ? 5.109 -9.905 -11.698 1.00 98.38 90 GLY A CA 1
ATOM 684 C C . GLY A 1 90 ? 4.974 -8.539 -11.019 1.00 98.38 90 GLY A C 1
ATOM 685 O O . GLY A 1 90 ? 4.468 -8.451 -9.897 1.00 98.38 90 GLY A O 1
ATOM 686 N N . ALA A 1 91 ? 5.371 -7.466 -11.708 1.00 98.31 91 ALA A N 1
ATOM 687 C CA . ALA A 1 91 ? 5.236 -6.104 -11.198 1.00 98.31 91 ALA A CA 1
ATOM 688 C C . ALA A 1 91 ? 3.766 -5.702 -11.021 1.00 98.31 91 ALA A C 1
ATOM 690 O O . ALA A 1 91 ? 3.384 -5.245 -9.943 1.00 98.31 91 ALA A O 1
ATOM 691 N N . ALA A 1 92 ? 2.932 -5.928 -12.043 1.00 98.56 92 ALA A N 1
ATOM 692 C CA . ALA A 1 92 ? 1.507 -5.628 -11.987 1.00 98.56 92 ALA A CA 1
ATOM 693 C C . ALA A 1 92 ? 0.812 -6.425 -10.877 1.00 98.56 92 ALA A C 1
ATOM 695 O O . ALA A 1 92 ? 0.104 -5.836 -10.071 1.00 98.56 92 ALA A O 1
ATOM 696 N N . HIS A 1 93 ? 1.064 -7.732 -10.755 1.00 98.75 93 HIS A N 1
ATOM 697 C CA . HIS A 1 93 ? 0.520 -8.550 -9.671 1.00 98.75 93 HIS A CA 1
ATOM 698 C C . HIS A 1 93 ? 0.844 -7.953 -8.295 1.00 98.75 93 HIS A C 1
ATOM 700 O O . HIS A 1 93 ? -0.069 -7.724 -7.503 1.00 98.75 93 HIS A O 1
ATOM 706 N N . GLY A 1 94 ? 2.117 -7.648 -8.022 1.00 98.44 94 GLY A N 1
ATOM 707 C CA . GLY A 1 94 ? 2.525 -7.074 -6.737 1.00 98.44 94 GLY A CA 1
ATOM 708 C C . GLY A 1 94 ? 1.853 -5.727 -6.448 1.00 98.44 94 GLY A C 1
ATOM 709 O O . GLY A 1 94 ? 1.271 -5.545 -5.378 1.00 98.44 94 GLY A O 1
ATOM 710 N N . LEU A 1 95 ? 1.864 -4.811 -7.422 1.00 98.50 95 LEU A N 1
ATOM 711 C CA . LEU A 1 95 ? 1.251 -3.487 -7.282 1.00 98.50 95 LEU A CA 1
ATOM 712 C C . LEU A 1 95 ? -0.273 -3.567 -7.098 1.00 98.50 95 LEU A C 1
ATOM 714 O O . LEU A 1 95 ? -0.819 -2.873 -6.241 1.00 98.50 95 LEU A O 1
ATOM 718 N N . ILE A 1 96 ? -0.956 -4.445 -7.840 1.00 98.81 96 ILE A N 1
ATOM 719 C CA . ILE A 1 96 ? -2.400 -4.682 -7.703 1.00 98.81 96 ILE A CA 1
ATOM 720 C C . ILE A 1 96 ? -2.729 -5.204 -6.305 1.00 98.81 96 ILE A C 1
ATOM 722 O O . ILE A 1 96 ? -3.630 -4.678 -5.651 1.00 98.81 96 ILE A O 1
ATOM 726 N N . MET A 1 97 ? -2.002 -6.214 -5.824 1.00 98.62 97 MET A N 1
ATOM 727 C CA . MET A 1 97 ? -2.317 -6.837 -4.539 1.00 98.62 97 MET A CA 1
ATOM 728 C C . MET A 1 97 ? -2.132 -5.867 -3.367 1.00 98.62 97 MET A C 1
ATOM 730 O O . MET A 1 97 ? -2.982 -5.826 -2.478 1.00 98.62 97 MET A O 1
ATOM 734 N N . ILE A 1 98 ? -1.071 -5.058 -3.383 1.00 97.00 98 ILE A N 1
ATOM 735 C CA . ILE A 1 98 ? -0.766 -4.113 -2.300 1.00 97.00 98 ILE A CA 1
ATOM 736 C C . ILE A 1 98 ? -1.712 -2.906 -2.354 1.00 97.00 98 ILE A C 1
ATOM 738 O O . ILE A 1 98 ? -2.487 -2.684 -1.422 1.00 97.00 98 ILE A O 1
ATOM 742 N N . PHE A 1 99 ? -1.708 -2.162 -3.465 1.00 98.00 99 PHE A N 1
ATOM 743 C CA . PHE A 1 99 ? -2.366 -0.853 -3.546 1.00 98.00 99 PHE A CA 1
ATOM 744 C C . PHE A 1 99 ? -3.847 -0.915 -3.935 1.00 98.00 99 PHE A C 1
ATOM 746 O O . PHE A 1 99 ? -4.597 0.004 -3.611 1.00 98.00 99 PHE A O 1
ATOM 753 N N . PHE A 1 100 ? -4.288 -1.978 -4.618 1.00 98.69 100 PHE A N 1
ATOM 754 C CA . PHE A 1 100 ? -5.630 -2.040 -5.215 1.00 98.69 100 PHE A CA 1
ATOM 755 C C . PHE A 1 100 ? -6.520 -3.161 -4.662 1.00 98.69 100 PHE A C 1
ATOM 757 O O . PHE A 1 100 ? -7.736 -3.106 -4.832 1.00 98.69 100 PHE A O 1
ATOM 764 N N . MET A 1 101 ? -5.954 -4.141 -3.953 1.00 98.56 101 MET A N 1
ATOM 765 C CA . MET A 1 101 ? -6.709 -5.228 -3.325 1.00 98.56 101 MET A CA 1
ATOM 766 C C . MET A 1 101 ? -6.686 -5.125 -1.799 1.00 98.56 101 MET A C 1
ATOM 768 O O . MET A 1 101 ? -7.694 -4.746 -1.203 1.00 98.56 101 MET A O 1
ATOM 772 N N . VAL A 1 102 ? -5.555 -5.423 -1.150 1.00 97.94 102 VAL A N 1
ATOM 773 C CA . VAL A 1 102 ? -5.519 -5.614 0.310 1.00 97.94 102 VAL A CA 1
ATOM 774 C C . VAL A 1 102 ? -5.772 -4.299 1.046 1.00 97.94 102 VAL A C 1
ATOM 776 O O . VAL A 1 102 ? -6.626 -4.256 1.936 1.00 97.94 102 VAL A O 1
ATOM 779 N N . MET A 1 103 ? -5.090 -3.214 0.659 1.00 96.50 103 MET A N 1
ATOM 780 C CA . MET A 1 103 ? -5.280 -1.908 1.294 1.00 96.50 103 MET A CA 1
ATOM 781 C C . MET A 1 103 ? -6.720 -1.379 1.103 1.00 96.50 103 MET A C 1
ATOM 783 O O . MET A 1 103 ? -7.365 -1.061 2.111 1.00 96.50 103 MET A O 1
ATOM 787 N N . PRO A 1 104 ? -7.298 -1.357 -0.118 1.00 98.38 104 PRO A N 1
ATOM 788 C CA . PRO A 1 104 ? -8.708 -1.016 -0.311 1.00 98.38 104 PRO A CA 1
ATOM 789 C C . PRO A 1 104 ? -9.681 -1.920 0.445 1.00 98.38 104 PRO A C 1
ATOM 791 O O . PRO A 1 104 ? -10.637 -1.407 1.012 1.00 98.38 104 PRO A O 1
ATOM 794 N N . ALA A 1 105 ? -9.454 -3.234 0.522 1.00 98.62 105 ALA A N 1
ATOM 795 C CA . ALA A 1 105 ? -10.355 -4.136 1.240 1.00 98.62 105 ALA A CA 1
ATOM 796 C C . ALA A 1 105 ? -10.376 -3.857 2.751 1.00 98.62 105 ALA A C 1
ATOM 798 O O . ALA A 1 105 ? -11.444 -3.721 3.352 1.00 98.62 105 ALA A O 1
ATOM 799 N N . LEU A 1 106 ? -9.197 -3.777 3.375 1.00 98.06 106 LEU A N 1
ATOM 800 C CA . LEU A 1 106 ? -9.073 -3.691 4.830 1.00 98.06 106 LEU A CA 1
ATOM 801 C C . LEU A 1 106 ? -9.331 -2.279 5.362 1.00 98.06 106 LEU A C 1
ATOM 803 O O . LEU A 1 106 ? -10.070 -2.120 6.336 1.00 98.06 106 LEU A O 1
ATOM 807 N N . ILE A 1 107 ? -8.758 -1.257 4.722 1.00 97.00 107 ILE A N 1
ATOM 808 C CA . ILE A 1 107 ? -8.891 0.142 5.150 1.00 97.00 107 ILE A CA 1
ATOM 809 C C . ILE A 1 107 ? -10.054 0.821 4.439 1.00 97.00 107 ILE A C 1
ATOM 811 O O . ILE A 1 107 ? -10.946 1.370 5.081 1.00 97.00 107 ILE A O 1
ATOM 815 N N . GLY A 1 108 ? -10.098 0.749 3.114 1.00 96.31 108 GLY A N 1
ATOM 816 C CA . GLY A 1 108 ? -11.201 1.338 2.361 1.00 96.31 108 GLY A CA 1
ATOM 817 C C . GLY A 1 108 ? -12.548 0.678 2.673 1.00 96.31 108 GLY A C 1
ATOM 818 O O . GLY A 1 108 ? -13.543 1.371 2.840 1.00 96.31 108 GLY A O 1
ATOM 819 N N . GLY A 1 109 ? -12.584 -0.647 2.791 1.00 98.31 109 GLY A N 1
ATOM 820 C CA . GLY A 1 109 ? -13.803 -1.434 2.931 1.00 98.31 109 GLY A CA 1
ATOM 821 C C . GLY A 1 109 ? -14.218 -1.647 4.379 1.00 98.31 109 GLY A C 1
ATOM 822 O O . GLY A 1 109 ? -15.121 -0.979 4.892 1.00 98.31 109 GLY A O 1
ATOM 823 N N . PHE A 1 110 ? -13.551 -2.587 5.053 1.00 98.44 110 PHE A N 1
ATOM 824 C CA . PHE A 1 110 ? -13.900 -2.977 6.420 1.00 98.44 110 PHE A CA 1
ATOM 825 C C . PHE A 1 110 ? -13.810 -1.815 7.405 1.00 98.44 110 PHE A C 1
ATOM 827 O O . PHE A 1 110 ? -14.709 -1.663 8.234 1.00 98.44 110 PHE A O 1
ATOM 834 N N . ALA A 1 111 ? -12.765 -0.985 7.332 1.00 98.50 111 ALA A N 1
ATOM 835 C CA . ALA A 1 111 ? -12.630 0.117 8.275 1.00 98.50 111 ALA A CA 1
ATOM 836 C C . ALA A 1 111 ? -13.719 1.183 8.090 1.00 98.50 111 ALA A C 1
ATOM 838 O O . ALA A 1 111 ? -14.340 1.563 9.082 1.00 98.50 111 ALA A O 1
ATOM 839 N N . ASN A 1 112 ? -14.035 1.598 6.855 1.00 98.44 112 ASN A N 1
ATOM 840 C CA . ASN A 1 112 ? -15.142 2.535 6.614 1.00 98.44 112 ASN A CA 1
ATOM 841 C C . ASN A 1 112 ? -16.477 1.973 7.093 1.00 98.44 112 ASN A C 1
ATOM 843 O O . ASN A 1 112 ? -17.257 2.680 7.728 1.00 98.44 112 ASN A O 1
ATOM 847 N N . TRP A 1 113 ? -16.737 0.692 6.837 1.00 98.00 113 TRP A N 1
ATOM 848 C CA . TRP A 1 113 ? -17.987 0.078 7.258 1.00 98.00 113 TRP A CA 1
ATOM 849 C C . TRP A 1 113 ? -18.097 -0.001 8.786 1.00 98.00 113 TRP A C 1
ATOM 851 O O . TRP A 1 113 ? -19.109 0.398 9.363 1.00 98.00 113 TRP A O 1
ATOM 861 N N . MET A 1 114 ? -17.056 -0.513 9.446 1.00 98.38 114 MET A N 1
ATOM 862 C CA . MET A 1 114 ? -17.140 -0.956 10.838 1.00 98.38 114 MET A CA 1
ATOM 863 C C . MET A 1 114 ? -16.710 0.096 11.854 1.00 98.38 114 MET A C 1
ATOM 865 O O . MET A 1 114 ? -17.281 0.121 12.940 1.00 98.38 114 MET A O 1
ATOM 869 N N . VAL A 1 115 ? -15.730 0.957 11.559 1.00 98.69 115 VAL A N 1
ATOM 870 C CA . VAL A 1 115 ? -15.172 1.868 12.574 1.00 98.69 115 VAL A CA 1
ATOM 871 C C . VAL A 1 115 ? -16.223 2.825 13.136 1.00 98.69 115 VAL A C 1
ATOM 873 O O . VAL A 1 115 ? -16.353 2.837 14.362 1.00 98.69 115 VAL A O 1
ATOM 876 N N . PRO A 1 116 ? -17.017 3.559 12.325 1.00 98.62 116 PRO A N 1
ATOM 877 C CA . PRO A 1 116 ? -18.058 4.435 12.864 1.00 98.62 116 PRO A CA 1
ATOM 878 C C . PRO A 1 116 ? -19.047 3.682 13.757 1.00 98.62 116 PRO A C 1
ATOM 880 O O . PRO A 1 116 ? -19.326 4.118 14.870 1.00 98.62 116 PRO A O 1
ATOM 883 N N . ILE A 1 117 ? -19.476 2.487 13.341 1.00 98.44 117 ILE A N 1
ATOM 884 C CA . ILE A 1 117 ? -20.394 1.639 14.119 1.00 98.44 117 ILE A CA 1
ATOM 885 C C . ILE A 1 117 ? -19.756 1.235 15.454 1.00 98.44 117 ILE A C 1
ATOM 887 O O . ILE A 1 117 ? -20.365 1.380 16.510 1.00 98.44 117 ILE A O 1
ATOM 891 N N . MET A 1 118 ? -18.509 0.762 15.417 1.00 98.38 118 MET A N 1
ATOM 892 C CA . MET A 1 118 ? -17.778 0.267 16.585 1.00 98.38 118 MET A CA 1
ATOM 893 C C . MET A 1 118 ? -17.485 1.346 17.630 1.00 98.38 118 MET A C 1
ATOM 895 O O . MET A 1 118 ? -17.364 1.025 18.811 1.00 98.38 118 MET A O 1
ATOM 899 N N . ILE A 1 119 ? -17.357 2.609 17.220 1.00 98.62 119 ILE A N 1
ATOM 900 C CA . ILE A 1 119 ? -17.148 3.734 18.143 1.00 98.62 119 ILE A CA 1
ATOM 901 C C . ILE A 1 119 ? -18.442 4.496 18.469 1.00 98.62 119 ILE A C 1
ATOM 903 O O . ILE A 1 119 ? -18.402 5.440 19.260 1.00 98.62 119 ILE A O 1
ATOM 907 N N . GLY A 1 120 ? -19.573 4.102 17.874 1.00 98.38 120 GLY A N 1
ATOM 908 C CA . GLY A 1 120 ? -20.872 4.753 18.041 1.00 98.38 120 GLY A CA 1
ATOM 909 C C . GLY A 1 120 ? -20.992 6.121 17.357 1.00 98.38 120 GLY A C 1
ATOM 910 O O . GLY A 1 120 ? -21.747 6.968 17.828 1.00 98.38 120 GLY A O 1
ATOM 911 N N . ALA A 1 121 ? -20.244 6.352 16.277 1.00 98.50 121 ALA A N 1
ATOM 912 C CA . ALA A 1 121 ? -20.359 7.543 15.443 1.00 98.50 121 ALA A CA 1
ATOM 913 C C . ALA A 1 121 ? -21.457 7.363 14.371 1.00 98.50 121 ALA A C 1
ATOM 915 O O . ALA A 1 121 ? -21.603 6.266 13.825 1.00 98.50 121 ALA A O 1
ATOM 916 N N . PRO A 1 122 ? -22.214 8.423 14.026 1.00 97.50 122 PRO A N 1
ATOM 917 C CA . PRO A 1 122 ? -23.265 8.347 13.006 1.00 97.50 122 PRO A CA 1
ATOM 918 C C . PRO A 1 122 ? -22.719 8.163 11.579 1.00 97.50 122 PRO A C 1
ATOM 920 O O . PRO A 1 122 ? -23.355 7.510 10.753 1.00 97.50 122 PRO A O 1
ATOM 923 N N . ASP A 1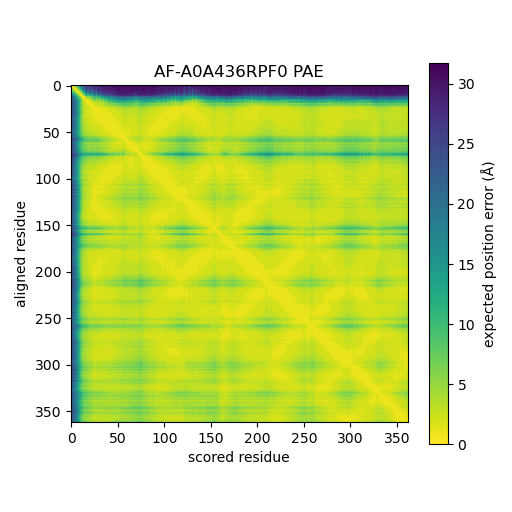 123 ? -21.552 8.740 11.293 1.00 98.12 123 ASP A N 1
ATOM 924 C CA . ASP A 1 123 ? -20.810 8.624 10.036 1.00 98.12 123 ASP A CA 1
ATOM 925 C C . ASP A 1 123 ? -19.340 9.024 10.292 1.00 98.12 123 ASP A C 1
ATOM 927 O O . ASP A 1 123 ? -18.933 9.225 11.442 1.00 98.12 123 ASP A O 1
ATOM 931 N N . MET A 1 124 ? -18.547 9.151 9.231 1.00 98.38 124 MET A N 1
ATOM 932 C CA . MET A 1 124 ? -17.189 9.695 9.265 1.00 98.38 124 MET A CA 1
ATOM 933 C C . MET A 1 124 ? -17.186 11.232 9.390 1.00 98.38 124 MET A C 1
ATOM 935 O O . MET A 1 124 ? -18.153 11.900 9.029 1.00 98.38 124 MET A O 1
ATOM 939 N N . ALA A 1 125 ? -16.074 11.811 9.847 1.00 98.50 125 ALA A N 1
ATOM 940 C CA . ALA A 1 125 ? -15.906 13.255 10.046 1.00 98.50 125 ALA A CA 1
ATOM 941 C C . ALA A 1 125 ? -16.013 14.069 8.750 1.00 98.50 125 ALA A C 1
ATOM 943 O O . ALA A 1 125 ? -16.578 15.163 8.741 1.00 98.50 125 ALA A O 1
ATOM 944 N N . PHE A 1 126 ? -15.508 13.524 7.643 1.00 98.56 126 PHE A N 1
ATOM 945 C CA . PHE A 1 126 ? -15.525 14.159 6.328 1.00 98.56 126 PHE A CA 1
ATOM 946 C C . PHE A 1 126 ? -16.187 13.247 5.275 1.00 98.56 126 PHE A C 1
ATOM 948 O O . PHE A 1 126 ? -15.497 12.698 4.414 1.00 98.56 126 PHE A O 1
ATOM 955 N N . PRO A 1 127 ? -17.529 13.091 5.273 1.00 98.12 127 PRO A N 1
ATOM 956 C CA . PRO A 1 127 ? -18.232 12.162 4.374 1.00 98.12 127 PRO A CA 1
ATOM 957 C C . PRO A 1 127 ? -17.971 12.412 2.877 1.00 98.12 127 PRO A C 1
ATOM 959 O O . PRO A 1 127 ? -17.808 11.482 2.092 1.00 98.12 127 PRO A O 1
ATOM 962 N N . ARG A 1 128 ? -17.867 13.684 2.467 1.00 97.81 128 ARG A N 1
ATOM 963 C CA . ARG A 1 128 ? -17.575 14.067 1.071 1.00 97.81 128 ARG A CA 1
ATOM 964 C C . ARG A 1 128 ? -16.142 13.723 0.659 1.00 97.81 128 ARG A C 1
ATOM 966 O O . ARG A 1 128 ? -15.923 13.236 -0.443 1.00 97.81 128 ARG A O 1
ATOM 973 N N . MET A 1 129 ? -15.181 13.943 1.558 1.00 98.06 129 MET A N 1
ATOM 974 C CA . MET A 1 129 ? -13.783 13.559 1.340 1.00 98.06 129 MET A CA 1
ATOM 975 C C . MET A 1 129 ? -13.655 12.037 1.211 1.00 98.06 129 MET A C 1
ATOM 977 O O . MET A 1 129 ? -12.896 11.562 0.376 1.00 98.06 129 MET A O 1
ATOM 981 N N . ASN A 1 130 ? -14.449 11.291 1.982 1.00 98.19 130 ASN A N 1
ATOM 982 C CA . ASN A 1 130 ? -14.510 9.832 1.922 1.00 98.19 130 ASN A CA 1
ATOM 983 C C . ASN A 1 130 ? -15.042 9.303 0.580 1.00 98.19 130 ASN A C 1
ATOM 985 O O . ASN A 1 130 ? -14.602 8.273 0.081 1.00 98.19 130 ASN A O 1
ATOM 989 N N . ASN A 1 131 ? -16.007 10.004 -0.020 1.00 98.25 131 ASN A N 1
ATOM 990 C CA . ASN A 1 131 ? -16.491 9.660 -1.355 1.00 98.25 131 ASN A CA 1
ATOM 991 C C . ASN A 1 131 ? -15.386 9.884 -2.403 1.00 98.25 131 ASN A C 1
ATOM 993 O O . ASN A 1 131 ? -15.112 8.998 -3.211 1.00 98.25 131 ASN A O 1
ATOM 997 N N . ILE A 1 132 ? -14.699 11.030 -2.341 1.00 97.62 132 ILE A N 1
ATOM 998 C CA . ILE A 1 132 ? -13.582 11.336 -3.247 1.00 97.62 132 ILE A CA 1
ATOM 999 C C . ILE A 1 132 ? -12.437 10.335 -3.068 1.00 97.62 132 ILE A C 1
ATOM 1001 O O . ILE A 1 132 ? -11.872 9.898 -4.068 1.00 97.62 132 ILE A O 1
ATOM 1005 N N . SER A 1 133 ? -12.111 9.927 -1.835 1.00 98.19 133 SER A N 1
ATOM 1006 C CA . SER A 1 133 ? -11.041 8.951 -1.607 1.00 98.19 133 SER A CA 1
ATOM 1007 C C . SER A 1 133 ? -11.305 7.645 -2.356 1.00 98.19 133 SER A C 1
ATOM 1009 O O . SER A 1 133 ? -10.391 7.120 -2.981 1.00 98.19 133 SER A O 1
ATOM 1011 N N . PHE A 1 134 ? -12.550 7.155 -2.390 1.00 98.62 134 PHE A N 1
ATOM 1012 C CA . PHE A 1 134 ? -12.891 5.983 -3.200 1.00 98.62 134 PHE A CA 1
ATOM 1013 C C . PHE A 1 134 ? -12.714 6.253 -4.698 1.00 98.62 134 PHE A C 1
ATOM 1015 O O . PHE A 1 134 ? -12.076 5.466 -5.396 1.00 98.62 134 PHE A O 1
ATOM 1022 N N . TRP A 1 135 ? -13.242 7.373 -5.197 1.00 98.31 135 TRP A N 1
ATOM 1023 C CA . TRP A 1 135 ? -13.257 7.679 -6.632 1.00 98.31 135 TRP A CA 1
ATOM 1024 C C . TRP A 1 135 ? -11.883 7.945 -7.253 1.00 98.31 135 TRP A C 1
ATOM 1026 O O . TRP A 1 135 ? -11.757 7.907 -8.475 1.00 98.31 135 TRP A O 1
ATOM 1036 N N . LEU A 1 136 ? -10.844 8.139 -6.442 1.00 98.69 136 LEU A N 1
ATOM 1037 C CA . LEU A 1 136 ? -9.459 8.166 -6.910 1.00 98.69 136 LEU A CA 1
ATOM 1038 C C . LEU A 1 136 ? -8.938 6.765 -7.298 1.00 98.69 136 LEU A C 1
ATOM 1040 O O . LEU A 1 136 ? -8.073 6.660 -8.166 1.00 98.69 136 LEU A O 1
ATOM 1044 N N . LEU A 1 137 ? -9.468 5.673 -6.731 1.00 98.69 137 LEU A N 1
ATOM 1045 C CA . LEU A 1 137 ? -8.958 4.323 -7.011 1.00 98.69 137 LEU A CA 1
ATOM 1046 C C . LEU A 1 137 ? -9.256 3.798 -8.425 1.00 98.69 137 LEU A C 1
ATOM 1048 O O . LEU A 1 137 ? -8.326 3.273 -9.039 1.00 98.69 137 LEU A O 1
ATOM 1052 N N . PRO A 1 138 ? -10.476 3.917 -8.991 1.00 98.56 138 PRO A N 1
ATOM 1053 C CA . PRO A 1 138 ? -10.733 3.461 -10.355 1.00 98.56 138 PRO A CA 1
ATOM 1054 C C . PRO A 1 138 ? -9.797 4.068 -11.418 1.00 98.56 138 PRO A C 1
ATOM 1056 O O . PRO A 1 138 ? -9.200 3.289 -12.163 1.00 98.56 138 PRO A O 1
ATOM 1059 N N . PRO A 1 139 ? -9.586 5.402 -11.503 1.00 98.69 139 PRO A N 1
ATOM 1060 C CA . PRO A 1 139 ? -8.648 5.961 -12.475 1.00 98.69 139 PRO A CA 1
ATOM 1061 C C . PRO A 1 139 ? -7.199 5.549 -12.187 1.00 98.69 139 PRO A C 1
ATOM 1063 O O . PRO A 1 139 ? -6.470 5.239 -13.127 1.00 98.69 139 PRO A O 1
ATOM 1066 N N . ALA A 1 140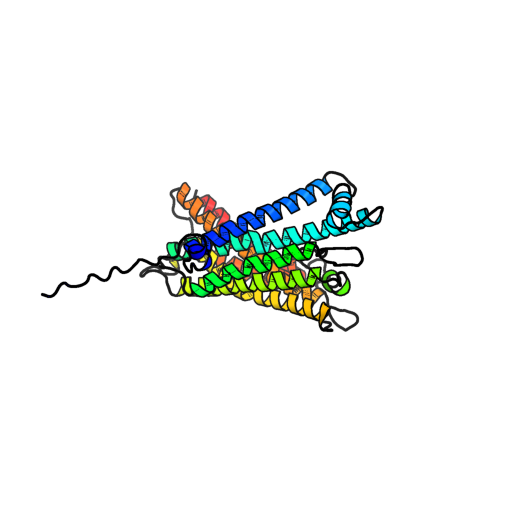 ? -6.787 5.458 -10.916 1.00 98.81 140 ALA A N 1
ATOM 1067 C CA . ALA A 1 140 ? -5.468 4.935 -10.556 1.00 98.81 140 ALA A CA 1
ATOM 1068 C C . ALA A 1 140 ? -5.265 3.501 -11.071 1.00 98.81 140 ALA A C 1
ATOM 1070 O O . ALA A 1 140 ? -4.241 3.188 -11.675 1.00 98.81 140 ALA A O 1
ATOM 1071 N N . PHE A 1 141 ? -6.254 2.631 -10.892 1.00 98.81 141 PHE A N 1
ATOM 1072 C CA . PHE A 1 141 ? -6.185 1.244 -11.340 1.00 98.81 141 PHE A CA 1
ATOM 1073 C C . PHE A 1 141 ? -6.160 1.128 -12.865 1.00 98.81 141 PHE A C 1
ATOM 1075 O O . PHE A 1 141 ? -5.373 0.357 -13.408 1.00 98.81 141 PHE A O 1
ATOM 1082 N N . ILE A 1 142 ? -6.953 1.945 -13.566 1.00 98.81 142 ILE A N 1
ATOM 1083 C CA . ILE A 1 142 ? -6.928 2.021 -15.032 1.00 98.81 142 ILE A CA 1
ATOM 1084 C C . ILE A 1 142 ? -5.542 2.436 -15.532 1.00 98.81 142 ILE A C 1
ATOM 1086 O O . ILE A 1 142 ? -5.053 1.832 -16.485 1.00 98.81 142 ILE A O 1
ATOM 1090 N N . LEU A 1 143 ? -4.879 3.406 -14.891 1.00 98.88 143 LEU A N 1
ATOM 1091 C CA . LEU A 1 143 ? -3.504 3.786 -15.239 1.00 98.88 143 LEU A CA 1
ATOM 1092 C C . LEU A 1 143 ? -2.527 2.613 -15.070 1.00 98.88 143 LEU A C 1
ATOM 1094 O O . LEU A 1 143 ? -1.725 2.362 -15.969 1.00 98.88 143 LEU A O 1
ATOM 1098 N N . LEU A 1 144 ? -2.625 1.857 -13.969 1.00 98.75 144 LEU A N 1
ATOM 1099 C CA . LEU A 1 144 ? -1.769 0.687 -13.752 1.00 98.75 144 LEU A CA 1
ATOM 1100 C C . LEU A 1 144 ? -2.023 -0.404 -14.795 1.00 98.75 144 LEU A C 1
ATOM 1102 O O . LEU A 1 144 ? -1.071 -0.927 -15.364 1.00 98.75 144 LEU A O 1
ATOM 1106 N N . LEU A 1 145 ? -3.283 -0.732 -15.085 1.00 98.62 145 LEU A N 1
ATOM 1107 C CA . LEU A 1 145 ? -3.608 -1.724 -16.113 1.00 98.62 145 LEU A CA 1
ATOM 1108 C C . LEU A 1 145 ? -3.141 -1.265 -17.495 1.00 98.62 145 LEU A C 1
ATOM 1110 O O . LEU A 1 145 ? -2.546 -2.046 -18.230 1.00 98.62 145 LEU A O 1
ATOM 1114 N N . SER A 1 146 ? -3.332 0.014 -17.823 1.00 98.56 146 SER A N 1
ATOM 1115 C CA . SER A 1 146 ? -2.865 0.594 -19.087 1.00 98.56 146 SER A CA 1
ATOM 1116 C C . SER A 1 146 ? -1.345 0.527 -19.216 1.00 98.56 146 SER A C 1
ATOM 1118 O O . SER A 1 146 ? -0.842 0.303 -20.316 1.00 98.56 146 SER A O 1
ATOM 1120 N N . SER A 1 147 ? -0.608 0.647 -18.102 1.00 98.38 147 SER A N 1
ATOM 1121 C CA . SER A 1 147 ? 0.856 0.545 -18.104 1.00 98.38 147 SER A CA 1
ATOM 1122 C C . SER A 1 147 ? 1.360 -0.763 -18.716 1.00 98.38 147 SER A C 1
ATOM 1124 O O . SER A 1 147 ? 2.396 -0.751 -19.372 1.00 98.38 147 SER A O 1
ATOM 1126 N N . MET A 1 148 ? 0.608 -1.865 -18.579 1.00 97.62 148 MET A N 1
ATOM 1127 C CA . MET A 1 148 ? 0.977 -3.181 -19.113 1.00 97.62 148 MET A CA 1
ATOM 1128 C C . MET A 1 148 ? 0.976 -3.242 -20.645 1.00 97.62 148 MET A C 1
ATOM 1130 O O . MET A 1 148 ? 1.611 -4.123 -21.213 1.00 97.62 148 MET A O 1
ATOM 1134 N N . PHE A 1 149 ? 0.282 -2.320 -21.314 1.00 96.62 149 PHE A N 1
ATOM 1135 C CA . PHE A 1 149 ? 0.050 -2.358 -22.761 1.00 96.62 149 PHE A CA 1
ATOM 1136 C C . PHE A 1 149 ? 0.760 -1.236 -23.521 1.00 96.62 149 PHE A C 1
ATOM 1138 O O . PHE A 1 149 ? 0.559 -1.084 -24.724 1.00 96.62 149 PHE A O 1
ATOM 1145 N N . VAL A 1 150 ? 1.594 -0.446 -22.843 1.00 97.69 150 VAL A N 1
ATOM 1146 C CA . VAL A 1 150 ? 2.385 0.621 -23.469 1.00 97.69 150 VAL A CA 1
ATOM 1147 C C . VAL A 1 150 ? 3.884 0.301 -23.410 1.00 97.69 150 VAL A C 1
ATOM 1149 O O . VAL A 1 150 ? 4.296 -0.523 -22.585 1.00 97.69 150 VAL A O 1
ATOM 1152 N N . PRO A 1 151 ? 4.712 0.921 -24.274 1.00 97.19 151 PRO A N 1
ATOM 1153 C CA . PRO A 1 151 ? 6.139 0.613 -24.341 1.00 97.19 151 PRO A CA 1
ATOM 1154 C C . PRO A 1 151 ? 6.879 0.842 -23.014 1.00 97.19 151 PRO A C 1
ATOM 1156 O O . PRO A 1 151 ? 6.569 1.781 -22.274 1.00 97.19 151 PRO A O 1
ATOM 1159 N N . SER A 1 152 ? 7.893 0.016 -22.747 1.00 96.12 152 SER A N 1
ATOM 1160 C CA . SER A 1 152 ? 8.830 0.166 -21.625 1.00 96.12 152 SER A CA 1
ATOM 1161 C C . SER A 1 152 ? 10.283 0.236 -22.111 1.00 96.12 152 SER A C 1
ATOM 1163 O O . SER A 1 152 ? 10.720 1.296 -22.554 1.00 96.12 152 SER A O 1
ATOM 1165 N N . ALA A 1 153 ? 11.046 -0.855 -22.053 1.00 94.06 153 ALA A N 1
ATOM 1166 C CA . ALA A 1 153 ? 12.341 -0.963 -22.727 1.00 94.06 153 ALA A CA 1
ATOM 1167 C C . ALA A 1 153 ? 12.155 -1.161 -24.251 1.00 94.06 153 ALA A C 1
ATOM 1169 O O . ALA A 1 153 ? 11.058 -1.518 -24.689 1.00 94.06 153 ALA A O 1
ATOM 1170 N N . PRO A 1 154 ? 13.185 -0.940 -25.092 1.00 90.69 154 PRO A N 1
ATOM 1171 C CA . PRO A 1 154 ? 13.097 -1.245 -26.520 1.00 90.69 154 PRO A CA 1
ATOM 1172 C C . PRO A 1 154 ? 12.643 -2.693 -26.758 1.00 90.69 154 PRO A C 1
ATOM 1174 O O . PRO A 1 154 ? 13.270 -3.629 -26.271 1.00 90.69 154 PRO A O 1
ATOM 1177 N N . GLY A 1 155 ? 11.535 -2.870 -27.485 1.00 88.44 155 GLY A N 1
ATOM 1178 C CA . GLY A 1 155 ? 10.943 -4.192 -27.732 1.00 88.44 155 GLY A CA 1
ATOM 1179 C C . GLY A 1 155 ? 10.175 -4.796 -26.548 1.00 88.44 155 GLY A C 1
ATOM 1180 O O . GLY A 1 155 ? 9.840 -5.973 -26.595 1.00 88.44 155 GLY A O 1
ATOM 1181 N N . ALA A 1 156 ? 9.879 -4.017 -25.506 1.00 93.94 156 ALA A N 1
ATOM 1182 C CA . ALA A 1 156 ? 9.177 -4.451 -24.302 1.00 93.94 156 ALA A CA 1
ATOM 1183 C C . ALA A 1 156 ? 7.958 -3.567 -23.987 1.00 93.94 156 ALA A C 1
ATOM 1185 O O . ALA A 1 156 ? 7.891 -2.395 -24.365 1.00 93.94 156 ALA A O 1
ATOM 1186 N N . PHE A 1 157 ? 7.004 -4.142 -23.255 1.00 96.44 157 PHE A N 1
ATOM 1187 C CA . PHE A 1 157 ? 5.793 -3.483 -22.765 1.00 96.44 157 PHE A CA 1
ATOM 1188 C C . PHE A 1 157 ? 5.638 -3.745 -21.269 1.00 96.44 157 PHE A C 1
ATOM 1190 O O . PHE A 1 157 ? 6.095 -4.777 -20.764 1.00 96.44 157 PHE A O 1
ATOM 1197 N N . GLY A 1 158 ? 4.972 -2.833 -20.562 1.00 96.94 158 GLY A N 1
ATOM 1198 C CA . GLY A 1 158 ? 4.730 -2.991 -19.131 1.00 96.94 158 GLY A CA 1
ATOM 1199 C C . GLY A 1 158 ? 5.943 -2.719 -18.248 1.00 96.94 158 GLY A C 1
ATOM 1200 O O . GLY A 1 158 ? 7.094 -2.710 -18.687 1.00 96.94 158 GLY A O 1
ATOM 1201 N N . VAL A 1 159 ? 5.670 -2.486 -16.965 1.00 97.69 159 VAL A N 1
ATOM 1202 C CA . VAL A 1 159 ? 6.706 -2.225 -15.962 1.00 97.69 159 VAL A CA 1
ATOM 1203 C C . VAL A 1 159 ? 7.455 -3.510 -15.624 1.00 97.69 159 VAL A C 1
ATOM 1205 O O . VAL A 1 159 ? 6.930 -4.373 -14.937 1.00 97.69 159 VAL A O 1
ATOM 1208 N N . GLY A 1 160 ? 8.709 -3.628 -16.051 1.00 94.06 160 GLY A N 1
ATOM 1209 C CA . GLY A 1 160 ? 9.547 -4.810 -15.819 1.00 94.06 160 GLY A CA 1
ATOM 1210 C C . GLY A 1 160 ? 10.395 -4.765 -14.541 1.00 94.06 160 GLY A C 1
ATOM 1211 O O . GLY A 1 160 ? 11.243 -5.628 -14.346 1.00 94.06 160 GLY A O 1
ATOM 1212 N N . GLY A 1 161 ? 10.221 -3.748 -13.688 1.00 90.75 161 GLY A N 1
ATOM 1213 C CA . GLY A 1 161 ? 11.109 -3.461 -12.547 1.00 90.75 161 GLY A CA 1
ATOM 1214 C C . GLY A 1 161 ? 10.701 -4.090 -11.211 1.00 90.75 161 GLY A C 1
ATOM 1215 O O . GLY A 1 161 ? 11.212 -3.677 -10.173 1.00 90.75 161 GLY A O 1
ATOM 1216 N N . GLY A 1 162 ? 9.744 -5.025 -11.219 1.00 95.75 162 GLY A N 1
ATOM 1217 C CA . GLY A 1 162 ? 9.064 -5.489 -10.007 1.00 95.75 162 GLY A CA 1
ATOM 1218 C C . GLY A 1 162 ? 8.197 -4.399 -9.360 1.00 95.75 162 GLY A C 1
ATOM 1219 O O . GLY A 1 162 ? 8.166 -3.255 -9.809 1.00 95.75 162 GLY A O 1
ATOM 1220 N N . TRP A 1 163 ? 7.486 -4.744 -8.283 1.00 97.69 163 TRP A N 1
ATOM 1221 C CA . TRP A 1 163 ? 6.643 -3.778 -7.556 1.00 97.69 163 TRP A CA 1
ATOM 1222 C C . TRP A 1 163 ? 7.457 -2.705 -6.814 1.00 97.69 163 TRP A C 1
ATOM 1224 O O . TRP A 1 163 ? 6.918 -1.665 -6.447 1.00 97.69 163 TRP A O 1
ATOM 1234 N N . THR A 1 164 ? 8.753 -2.958 -6.604 1.00 97.19 164 THR A N 1
ATOM 1235 C CA . THR A 1 164 ? 9.670 -2.049 -5.915 1.00 97.19 164 THR A CA 1
ATOM 1236 C C . THR A 1 164 ? 10.298 -1.002 -6.826 1.00 97.19 164 THR A C 1
ATOM 1238 O O . THR A 1 164 ? 10.852 -0.039 -6.311 1.00 97.19 164 THR A O 1
ATOM 1241 N N . ILE A 1 165 ? 10.197 -1.158 -8.155 1.00 97.62 165 ILE A N 1
ATOM 1242 C CA . ILE A 1 165 ? 10.535 -0.141 -9.167 1.00 97.62 165 ILE A CA 1
ATOM 1243 C C . ILE A 1 165 ? 11.903 0.541 -8.955 1.00 97.62 165 ILE A C 1
ATOM 1245 O O . ILE A 1 165 ? 12.023 1.762 -9.054 1.00 97.62 165 ILE A O 1
ATOM 1249 N N . TYR A 1 166 ? 12.954 -0.237 -8.676 1.00 98.38 166 TYR A N 1
ATOM 1250 C CA . TYR A 1 166 ? 14.279 0.318 -8.364 1.00 98.38 166 TYR A CA 1
ATOM 1251 C C . TYR A 1 166 ? 14.975 0.985 -9.562 1.00 98.38 166 TYR A C 1
ATOM 1253 O O . TYR A 1 166 ? 15.056 0.380 -10.638 1.00 98.38 166 TYR A O 1
ATOM 1261 N N . PRO A 1 167 ? 15.554 2.188 -9.380 1.00 97.81 167 PRO A N 1
ATOM 1262 C CA . PRO A 1 167 ? 16.508 2.750 -10.326 1.00 97.81 167 PRO A CA 1
ATOM 1263 C C . PRO A 1 167 ? 17.851 1.990 -10.254 1.00 97.81 167 PRO A C 1
ATOM 1265 O O . PRO A 1 167 ? 18.166 1.389 -9.224 1.00 97.81 167 PRO A O 1
ATOM 1268 N N . PRO A 1 168 ? 18.655 1.988 -11.333 1.00 96.62 168 PRO A N 1
ATOM 1269 C CA . PRO A 1 168 ? 18.422 2.687 -12.601 1.00 96.62 168 PRO A CA 1
ATOM 1270 C C . PRO A 1 168 ? 17.473 1.945 -13.564 1.00 96.62 168 PRO A C 1
ATOM 1272 O O . PRO A 1 168 ? 17.110 2.478 -14.610 1.00 96.62 168 PRO A O 1
ATOM 1275 N N . LEU A 1 169 ? 17.027 0.727 -13.229 1.00 97.19 169 LEU A N 1
ATOM 1276 C CA . LEU A 1 169 ? 1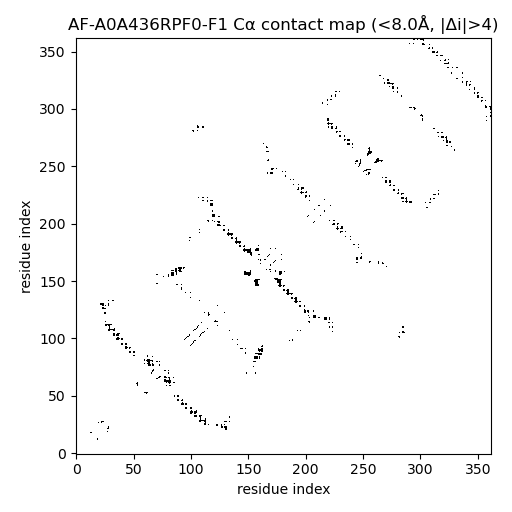6.157 -0.061 -14.111 1.00 97.19 169 LEU A CA 1
ATOM 1277 C C . LEU A 1 169 ? 14.809 0.628 -14.373 1.00 97.19 169 LEU A C 1
ATOM 1279 O O . LEU A 1 169 ? 14.294 0.562 -15.487 1.00 97.19 169 LEU A O 1
ATOM 1283 N N . SER A 1 170 ? 14.231 1.286 -13.369 1.00 97.25 170 SER A N 1
ATOM 1284 C CA . SER A 1 170 ? 12.986 2.045 -13.520 1.00 97.25 170 SER A CA 1
ATOM 1285 C C . SER A 1 170 ? 13.170 3.440 -14.124 1.00 97.25 170 SER A C 1
ATOM 1287 O O . SER A 1 170 ? 12.190 4.029 -14.575 1.00 97.25 170 SER A O 1
ATOM 1289 N N . THR A 1 171 ? 14.397 3.965 -14.191 1.00 95.25 171 THR A N 1
ATOM 1290 C CA . THR A 1 171 ? 14.707 5.199 -14.926 1.00 95.25 171 THR A CA 1
ATOM 1291 C C . THR A 1 171 ? 15.141 4.855 -16.350 1.00 95.25 171 THR A C 1
ATOM 1293 O O . THR A 1 171 ? 14.299 4.593 -17.209 1.00 95.25 171 THR A O 1
ATOM 1296 N N . SER A 1 172 ? 16.446 4.792 -16.600 1.00 93.94 172 SER A N 1
ATOM 1297 C CA . SER A 1 172 ? 17.029 4.592 -17.927 1.00 93.94 172 SER A CA 1
ATOM 1298 C C . SER A 1 172 ? 16.785 3.195 -18.499 1.00 93.94 172 SER A C 1
ATOM 1300 O O . SER A 1 172 ? 16.796 3.030 -19.716 1.00 93.94 172 SER A O 1
ATOM 1302 N N . GLY A 1 173 ? 16.519 2.193 -17.654 1.00 94.62 173 GLY A N 1
ATOM 1303 C CA . GLY A 1 173 ? 16.229 0.830 -18.105 1.00 94.62 173 GLY A CA 1
ATOM 1304 C C . GLY A 1 173 ? 14.838 0.633 -18.721 1.00 94.62 173 GLY A C 1
ATOM 1305 O O . GLY A 1 173 ? 14.613 -0.372 -19.391 1.00 94.62 173 GLY A O 1
ATOM 1306 N N . GLN A 1 174 ? 13.902 1.567 -18.519 1.00 95.12 174 GLN A N 1
ATOM 1307 C CA . GLN A 1 174 ? 12.522 1.480 -19.020 1.00 95.12 174 GLN A CA 1
ATOM 1308 C C . GLN A 1 174 ? 12.037 2.841 -19.553 1.00 95.12 174 GLN A C 1
ATOM 1310 O O . GLN A 1 174 ? 11.111 3.419 -18.988 1.00 95.12 174 GLN A O 1
ATOM 1315 N N . PRO A 1 175 ? 12.648 3.396 -20.613 1.00 95.75 175 PRO A N 1
ATOM 1316 C CA . PRO A 1 175 ? 12.411 4.775 -21.056 1.00 95.75 175 PRO A CA 1
ATOM 1317 C C . PRO A 1 175 ? 10.991 5.054 -21.579 1.00 95.75 175 PRO A C 1
ATOM 1319 O O . PRO A 1 175 ? 10.588 6.209 -21.643 1.00 95.75 175 PRO A O 1
ATOM 1322 N N . GLY A 1 176 ? 10.224 4.030 -21.960 1.00 97.12 176 GLY A N 1
ATOM 1323 C CA . GLY A 1 176 ? 8.842 4.180 -22.413 1.00 97.12 176 GLY A CA 1
ATOM 1324 C C . GLY A 1 176 ? 7.849 4.563 -21.299 1.00 97.12 176 GLY A C 1
ATOM 1325 O O . GLY A 1 176 ? 8.175 4.474 -20.111 1.00 97.12 176 GLY A O 1
ATOM 1326 N N . PRO A 1 177 ? 6.610 4.948 -21.666 1.00 98.06 177 PRO A N 1
ATOM 1327 C CA . PRO A 1 177 ? 5.628 5.541 -20.751 1.00 98.06 177 PRO A CA 1
ATOM 1328 C C . PRO A 1 177 ? 5.034 4.575 -19.712 1.00 98.06 177 PRO A C 1
ATOM 1330 O O . PRO A 1 177 ? 4.305 5.019 -18.825 1.00 98.06 177 PRO A O 1
ATOM 1333 N N . ALA A 1 178 ? 5.306 3.265 -19.792 1.00 98.38 178 ALA A N 1
ATOM 1334 C CA . ALA A 1 178 ? 4.762 2.280 -18.850 1.00 98.38 178 ALA A CA 1
ATOM 1335 C C . ALA A 1 178 ? 5.064 2.644 -17.388 1.00 98.38 178 ALA A C 1
ATOM 1337 O O . ALA A 1 178 ? 4.174 2.623 -16.537 1.00 98.38 178 ALA A O 1
ATOM 1338 N N . MET A 1 179 ? 6.309 3.030 -17.100 1.00 98.56 179 MET A N 1
ATOM 1339 C CA . MET A 1 179 ? 6.706 3.415 -15.747 1.00 98.56 179 MET A CA 1
ATOM 1340 C C . MET A 1 179 ? 6.026 4.711 -15.298 1.00 98.56 179 MET A C 1
ATOM 1342 O O . MET A 1 179 ? 5.589 4.797 -14.155 1.00 98.56 179 MET A O 1
ATOM 1346 N N . ASP A 1 180 ? 5.871 5.696 -16.186 1.00 98.62 180 ASP A N 1
ATOM 1347 C CA . ASP A 1 180 ? 5.236 6.973 -15.843 1.00 98.62 180 ASP A CA 1
ATOM 1348 C C . ASP A 1 180 ? 3.753 6.779 -15.485 1.00 98.62 180 ASP A C 1
ATOM 1350 O O . ASP A 1 180 ? 3.276 7.325 -14.489 1.00 98.62 180 ASP A O 1
ATOM 1354 N N . LEU A 1 181 ? 3.037 5.919 -16.223 1.00 98.81 181 LEU A N 1
ATOM 1355 C CA . LEU A 1 181 ? 1.658 5.541 -15.891 1.00 98.81 181 LEU A CA 1
ATOM 1356 C C . LEU A 1 181 ? 1.560 4.826 -14.537 1.00 98.81 181 LEU A C 1
ATOM 1358 O O . LEU A 1 181 ? 0.652 5.119 -13.756 1.00 98.81 181 LEU A O 1
ATOM 1362 N N . ALA A 1 182 ? 2.492 3.920 -14.230 1.00 98.69 182 ALA A N 1
ATOM 1363 C CA . ALA A 1 182 ? 2.527 3.243 -12.936 1.00 98.69 182 ALA A CA 1
ATOM 1364 C C . ALA A 1 182 ? 2.850 4.211 -11.784 1.00 98.69 182 ALA A C 1
ATOM 1366 O O . ALA A 1 182 ? 2.207 4.152 -10.737 1.00 98.69 182 ALA A O 1
ATOM 1367 N N . ILE A 1 183 ? 3.773 5.156 -11.983 1.00 98.81 183 ILE A N 1
ATOM 1368 C CA . ILE A 1 183 ? 4.068 6.211 -11.006 1.00 98.81 183 ILE A CA 1
ATOM 1369 C C . ILE A 1 183 ? 2.817 7.060 -10.742 1.00 98.81 183 ILE A C 1
ATOM 1371 O O . ILE A 1 183 ? 2.460 7.283 -9.585 1.00 98.81 183 ILE A O 1
ATOM 1375 N N . LEU A 1 184 ? 2.126 7.526 -11.787 1.00 98.81 184 LEU A N 1
ATOM 1376 C CA . LEU A 1 184 ? 0.902 8.324 -11.639 1.00 98.81 184 LEU A CA 1
ATOM 1377 C C . LEU A 1 184 ? -0.224 7.531 -10.962 1.00 98.81 184 LEU A C 1
ATOM 1379 O O . LEU A 1 184 ? -0.927 8.064 -10.105 1.00 98.81 184 LEU A O 1
ATOM 1383 N N . SER A 1 185 ? -0.357 6.246 -11.293 1.00 98.88 185 SER A N 1
ATOM 1384 C CA . SER A 1 185 ? -1.282 5.330 -10.626 1.00 98.88 185 SER A CA 1
ATOM 1385 C C . SER A 1 185 ? -1.051 5.287 -9.111 1.00 98.88 185 SER A C 1
ATOM 1387 O O . SER A 1 185 ? -1.981 5.515 -8.332 1.00 98.88 185 SER A O 1
ATOM 1389 N N . ILE A 1 186 ? 0.198 5.070 -8.686 1.00 98.62 186 ILE A N 1
ATOM 1390 C CA . ILE A 1 186 ? 0.563 4.970 -7.268 1.00 98.62 186 ILE A CA 1
ATOM 1391 C C . ILE A 1 186 ? 0.363 6.313 -6.549 1.00 98.62 186 ILE A C 1
ATOM 1393 O O . ILE A 1 186 ? -0.103 6.320 -5.412 1.00 98.62 186 ILE A O 1
ATOM 1397 N N . HIS A 1 187 ? 0.620 7.455 -7.200 1.00 98.88 187 HIS A N 1
ATOM 1398 C CA . HIS A 1 187 ? 0.317 8.772 -6.622 1.00 98.88 187 HIS A CA 1
ATOM 1399 C C . HIS A 1 187 ? -1.172 8.943 -6.310 1.00 98.88 187 HIS A C 1
ATOM 1401 O O . HIS A 1 187 ? -1.533 9.364 -5.210 1.00 98.88 187 HIS A O 1
ATOM 1407 N N . ILE A 1 188 ? -2.041 8.613 -7.267 1.00 98.81 188 ILE A N 1
ATOM 1408 C CA . ILE A 1 188 ? -3.489 8.773 -7.103 1.00 98.81 188 ILE A CA 1
ATOM 1409 C C . ILE A 1 188 ? -4.017 7.798 -6.036 1.00 98.81 188 ILE A C 1
ATOM 1411 O O . ILE A 1 188 ? -4.817 8.192 -5.182 1.00 98.81 188 ILE A O 1
ATOM 1415 N N . ALA A 1 189 ? -3.523 6.555 -6.016 1.00 98.69 189 ALA A N 1
ATOM 1416 C CA . ALA A 1 189 ? -3.840 5.594 -4.959 1.00 98.69 189 ALA A CA 1
ATOM 1417 C C . ALA A 1 189 ? -3.355 6.074 -3.576 1.00 98.69 189 ALA A C 1
ATOM 1419 O O . ALA A 1 189 ? -4.095 5.997 -2.595 1.00 98.69 189 ALA A O 1
ATOM 1420 N N . GLY A 1 190 ? -2.152 6.651 -3.500 1.00 98.50 190 GLY A N 1
ATOM 1421 C CA . GLY A 1 190 ? -1.613 7.255 -2.282 1.00 98.50 190 GLY A CA 1
ATOM 1422 C C . GLY A 1 190 ? -2.465 8.422 -1.776 1.00 98.50 190 GLY A C 1
ATOM 1423 O O . GLY A 1 190 ? -2.760 8.499 -0.583 1.00 98.50 190 GLY A O 1
ATOM 1424 N N . ALA A 1 191 ? -2.943 9.288 -2.675 1.00 98.75 191 ALA A N 1
ATOM 1425 C CA . ALA A 1 191 ? -3.854 10.376 -2.326 1.00 98.75 191 ALA A CA 1
ATOM 1426 C C . ALA A 1 191 ? -5.179 9.855 -1.739 1.00 98.75 191 ALA A C 1
ATOM 1428 O O . ALA A 1 191 ? -5.618 10.360 -0.704 1.00 98.75 191 ALA A O 1
ATOM 1429 N N . SER A 1 192 ? -5.776 8.806 -2.328 1.00 98.75 192 SER A N 1
ATOM 1430 C CA . SER A 1 192 ? -6.940 8.105 -1.750 1.00 98.75 192 SER A CA 1
ATOM 1431 C C . SER A 1 192 ? -6.683 7.707 -0.294 1.00 98.75 192 SER A C 1
ATOM 1433 O O . SER A 1 192 ? -7.468 8.032 0.601 1.00 98.75 192 SER A O 1
ATOM 1435 N N . SER A 1 193 ? -5.557 7.044 -0.040 1.00 98.44 193 SER A N 1
ATOM 1436 C CA . SER A 1 193 ? -5.232 6.518 1.285 1.00 98.44 193 SER A CA 1
ATOM 1437 C C . SER A 1 193 ? -4.924 7.609 2.314 1.00 98.44 193 SER A C 1
ATOM 1439 O O . SER A 1 193 ? -5.321 7.469 3.471 1.00 98.44 193 SER A O 1
ATOM 1441 N N . ILE A 1 194 ? -4.303 8.726 1.914 1.00 98.62 194 ILE A N 1
ATOM 1442 C CA . ILE A 1 194 ? -4.077 9.888 2.793 1.00 98.62 194 ILE A CA 1
ATOM 1443 C C . ILE A 1 194 ? -5.409 10.533 3.201 1.00 98.62 194 ILE A C 1
ATOM 1445 O O . ILE A 1 194 ? -5.622 10.801 4.386 1.00 98.62 194 ILE A O 1
ATOM 1449 N N . LEU A 1 195 ? -6.326 10.749 2.251 1.00 98.69 195 LEU A N 1
ATOM 1450 C CA . LEU A 1 195 ? -7.654 11.299 2.545 1.00 98.69 195 LEU A CA 1
ATOM 1451 C C . LEU A 1 195 ? -8.430 10.391 3.511 1.00 98.69 195 LEU A C 1
ATOM 1453 O O . LEU A 1 195 ? -8.993 10.869 4.500 1.00 98.69 195 LEU A O 1
ATOM 1457 N N . GLY A 1 196 ? -8.399 9.076 3.273 1.00 98.38 196 GLY A N 1
ATOM 1458 C CA . GLY A 1 196 ? -8.980 8.084 4.177 1.00 98.38 196 GLY A CA 1
ATOM 1459 C C . GLY A 1 196 ? -8.362 8.137 5.578 1.00 98.38 196 GLY A C 1
ATOM 1460 O O . GLY A 1 196 ? -9.087 8.188 6.571 1.00 98.38 196 GLY A O 1
ATOM 1461 N N . ALA A 1 197 ? -7.031 8.195 5.675 1.00 98.69 197 ALA A N 1
ATOM 1462 C CA . ALA A 1 197 ? -6.309 8.260 6.944 1.00 98.69 197 ALA A CA 1
ATOM 1463 C C . ALA A 1 197 ? -6.686 9.495 7.781 1.00 98.69 197 ALA A C 1
ATOM 1465 O O . ALA A 1 197 ? -7.020 9.358 8.960 1.00 98.69 197 ALA A O 1
ATOM 1466 N N . ILE A 1 198 ? -6.710 10.687 7.173 1.00 98.81 198 ILE A N 1
ATOM 1467 C CA . ILE A 1 198 ? -7.132 11.936 7.836 1.00 98.81 198 ILE A CA 1
ATOM 1468 C C . ILE A 1 198 ? -8.555 11.796 8.391 1.00 98.81 198 ILE A C 1
ATOM 1470 O O . ILE A 1 198 ? -8.841 12.192 9.530 1.00 98.81 198 ILE A O 1
ATOM 1474 N N . ASN A 1 199 ? -9.443 11.206 7.590 1.00 98.69 199 ASN A N 1
ATOM 1475 C CA . ASN A 1 199 ? -10.833 11.003 7.954 1.00 98.69 199 ASN A CA 1
ATOM 1476 C C . ASN A 1 199 ? -10.980 10.020 9.128 1.00 98.69 199 ASN A C 1
ATOM 1478 O O . ASN A 1 199 ? -11.674 10.337 10.095 1.00 98.69 199 ASN A O 1
ATOM 1482 N N . PHE A 1 200 ? -10.281 8.878 9.113 1.00 98.81 200 PHE A N 1
ATOM 1483 C CA . PHE A 1 200 ? -10.274 7.932 10.237 1.00 98.81 200 PHE A CA 1
ATOM 1484 C C . PHE A 1 200 ? -9.729 8.556 11.519 1.00 98.81 200 PHE A C 1
ATOM 1486 O O . PHE A 1 200 ? -10.369 8.428 12.561 1.00 98.81 200 PHE A O 1
ATOM 1493 N N . ILE A 1 201 ? -8.595 9.260 11.455 1.00 98.81 201 ILE A N 1
ATOM 1494 C CA . ILE A 1 201 ? -7.989 9.910 12.627 1.00 98.81 201 ILE A CA 1
ATOM 1495 C C . ILE A 1 201 ? -8.992 10.880 13.256 1.00 98.81 201 ILE A C 1
ATOM 1497 O O . ILE A 1 201 ? -9.287 10.789 14.449 1.00 98.81 201 ILE A O 1
ATOM 1501 N N . THR A 1 202 ? -9.579 11.764 12.449 1.00 98.88 202 THR A N 1
ATOM 1502 C CA . THR A 1 202 ? -10.504 12.791 12.945 1.00 98.88 202 THR A CA 1
ATOM 1503 C C . THR A 1 202 ? -11.783 12.165 13.502 1.00 98.88 202 THR A C 1
ATOM 1505 O O . THR A 1 202 ? -12.226 12.533 14.590 1.00 98.88 202 THR A O 1
ATOM 1508 N N . THR A 1 203 ? -12.343 11.173 12.806 1.00 98.81 203 THR A N 1
ATOM 1509 C CA . THR A 1 203 ? -13.546 10.449 13.245 1.00 98.81 203 THR A CA 1
ATOM 1510 C C . THR A 1 203 ? -13.302 9.745 14.579 1.00 98.81 203 THR A C 1
ATOM 1512 O O . THR A 1 203 ? -14.058 9.929 15.534 1.00 98.81 203 THR A O 1
ATOM 1515 N N . ILE A 1 204 ? -12.215 8.973 14.680 1.00 98.75 204 ILE A N 1
ATOM 1516 C CA . ILE A 1 204 ? -11.909 8.190 15.878 1.00 98.75 204 ILE A CA 1
ATOM 1517 C C . ILE A 1 204 ? -11.607 9.101 17.060 1.00 98.75 204 ILE A C 1
ATOM 1519 O O . ILE A 1 204 ? -12.039 8.774 18.161 1.00 98.75 204 ILE A O 1
ATOM 1523 N N . PHE A 1 205 ? -10.907 10.227 16.890 1.00 98.62 205 PHE A N 1
ATOM 1524 C CA . PHE A 1 205 ? -10.613 11.108 18.022 1.00 98.62 205 PHE A CA 1
ATOM 1525 C C . PHE A 1 205 ? -11.821 11.916 18.495 1.00 98.62 205 PHE A C 1
ATOM 1527 O O . PHE A 1 205 ? -11.995 12.042 19.711 1.00 98.62 205 PHE A O 1
ATOM 1534 N N . ASN A 1 206 ? -12.667 12.387 17.573 1.00 98.62 206 ASN A N 1
ATOM 1535 C CA . ASN A 1 206 ? -13.630 13.452 17.864 1.00 98.62 206 ASN A CA 1
ATOM 1536 C C . ASN A 1 206 ? -15.102 13.017 17.856 1.00 98.62 206 ASN A C 1
ATOM 1538 O O . ASN A 1 206 ? -15.942 13.776 18.327 1.00 98.62 206 ASN A O 1
ATOM 1542 N N . MET A 1 207 ? -15.438 11.830 17.338 1.00 98.62 207 MET A N 1
ATOM 1543 C CA . MET A 1 207 ? -16.841 11.431 17.113 1.00 98.62 207 MET A CA 1
ATOM 1544 C C . MET A 1 207 ? -17.269 10.166 17.862 1.00 98.62 207 MET A C 1
ATOM 1546 O O . MET A 1 207 ? -18.333 9.616 17.582 1.00 98.62 207 MET A O 1
ATOM 1550 N N . ARG A 1 208 ? -16.468 9.682 18.817 1.00 98.62 208 ARG A N 1
ATOM 1551 C CA . ARG A 1 208 ? -16.868 8.533 19.646 1.00 98.62 208 ARG A CA 1
ATOM 1552 C C . ARG A 1 208 ? -18.084 8.892 20.498 1.00 98.62 208 ARG A C 1
ATOM 1554 O O . ARG A 1 208 ? -18.167 10.002 21.022 1.00 98.62 208 ARG A O 1
ATOM 1561 N N . ALA A 1 209 ? -18.981 7.929 20.687 1.00 98.50 209 ALA A N 1
ATOM 1562 C CA . ALA A 1 209 ? -20.166 8.115 21.514 1.00 98.50 209 ALA A CA 1
ATOM 1563 C C . ALA A 1 209 ? -19.810 8.532 22.960 1.00 98.50 209 ALA A C 1
ATOM 1565 O O . ALA A 1 209 ? -18.768 8.118 23.489 1.00 98.50 209 ALA A O 1
ATOM 1566 N N . PRO A 1 210 ? -20.675 9.304 23.644 1.00 98.12 210 PRO A N 1
ATOM 1567 C CA . PRO A 1 210 ? -20.473 9.655 25.046 1.00 98.12 210 PRO A CA 1
ATOM 1568 C C . PRO A 1 210 ? -20.205 8.417 25.917 1.00 98.12 210 PRO A C 1
ATOM 1570 O O . PRO A 1 210 ? -20.924 7.424 25.855 1.00 98.12 210 PRO A O 1
ATOM 1573 N N . GLY A 1 211 ? -19.141 8.463 26.722 1.00 97.19 211 GLY A N 1
ATOM 1574 C CA . GLY A 1 211 ? -18.703 7.341 27.567 1.00 97.19 211 GLY A CA 1
ATOM 1575 C C . GLY A 1 211 ? -17.696 6.375 26.918 1.00 97.19 211 GLY A C 1
ATOM 1576 O O . GLY A 1 211 ? -17.057 5.605 27.648 1.00 97.19 211 GLY A O 1
ATOM 1577 N N . MET A 1 212 ? -17.484 6.455 25.596 1.00 98.25 212 MET A N 1
ATOM 1578 C CA . MET A 1 212 ? -16.459 5.706 24.854 1.00 98.25 212 MET A CA 1
ATOM 1579 C C . MET A 1 212 ? -15.084 6.387 24.970 1.00 98.25 212 MET A C 1
ATOM 1581 O O . MET A 1 212 ? -14.654 7.180 24.123 1.00 98.25 212 MET A O 1
ATOM 1585 N N . THR A 1 213 ? -14.362 6.079 26.047 1.00 97.56 213 THR A N 1
ATOM 1586 C CA . THR A 1 213 ? -12.960 6.498 26.209 1.00 97.56 213 THR A CA 1
ATOM 1587 C C . THR A 1 213 ? -12.038 5.696 25.281 1.00 97.56 213 THR A C 1
ATOM 1589 O O . THR A 1 213 ? -12.415 4.629 24.796 1.00 97.56 213 THR A O 1
ATOM 1592 N N . LEU A 1 214 ? -10.805 6.166 25.047 1.00 96.06 214 LEU A N 1
ATOM 1593 C CA . LEU A 1 214 ? -9.830 5.450 24.204 1.00 96.06 214 LEU A CA 1
ATOM 1594 C C . LEU A 1 214 ? -9.598 4.006 24.683 1.00 96.06 214 LEU A C 1
ATOM 1596 O O . LEU A 1 214 ? -9.579 3.069 23.891 1.00 96.06 214 LEU A O 1
ATOM 1600 N N . HIS A 1 215 ? -9.517 3.791 25.998 1.00 96.69 215 HIS A N 1
ATOM 1601 C CA . HIS A 1 215 ? -9.323 2.456 26.577 1.00 96.69 215 HIS A CA 1
ATOM 1602 C C . HIS A 1 215 ? -10.581 1.573 26.555 1.00 96.69 215 HIS A C 1
ATOM 1604 O O . HIS A 1 215 ? -10.521 0.444 27.024 1.00 96.69 215 HIS A O 1
ATOM 1610 N N . LYS A 1 216 ? -11.698 2.046 25.994 1.00 96.94 216 LYS A N 1
ATOM 1611 C CA . LYS A 1 216 ? -12.915 1.251 25.772 1.00 96.94 216 LYS A CA 1
ATOM 1612 C C . LYS A 1 216 ? -13.179 0.953 24.292 1.00 96.94 216 LYS A C 1
ATOM 1614 O O . LYS A 1 216 ? -14.120 0.227 23.988 1.00 96.94 216 LYS A O 1
ATOM 1619 N N . MET A 1 217 ? -12.375 1.501 23.378 1.00 97.88 217 MET A N 1
ATOM 1620 C CA . MET A 1 217 ? -12.544 1.272 21.944 1.00 97.88 217 MET A CA 1
ATOM 1621 C C . MET A 1 217 ? -12.311 -0.195 21.559 1.00 97.88 217 MET A C 1
ATOM 1623 O O . MET A 1 217 ? -11.367 -0.817 22.038 1.00 97.88 217 MET A O 1
ATOM 1627 N N . PRO A 1 218 ? -13.070 -0.756 20.609 1.00 98.38 218 PRO A N 1
ATOM 1628 C CA . PRO A 1 218 ? -12.779 -2.096 20.115 1.00 98.38 218 PRO A CA 1
ATOM 1629 C C . PRO A 1 218 ? -11.397 -2.203 19.447 1.00 98.38 218 PRO A C 1
ATOM 1631 O O . PRO A 1 218 ? -10.932 -1.260 18.805 1.00 98.38 218 PRO A O 1
ATOM 1634 N N . LEU A 1 219 ? -10.749 -3.373 19.537 1.00 98.50 219 LEU A N 1
ATOM 1635 C CA . LEU A 1 219 ? -9.376 -3.566 19.034 1.00 98.50 219 LEU A CA 1
ATOM 1636 C C . LEU A 1 219 ? -9.228 -3.318 17.526 1.00 98.50 219 LEU A C 1
ATOM 1638 O O . LEU A 1 219 ? -8.171 -2.875 17.088 1.00 98.50 219 LEU A O 1
ATOM 1642 N N . PHE A 1 220 ? -10.277 -3.546 16.732 1.00 98.75 220 PHE A N 1
ATOM 1643 C CA . PHE A 1 220 ? -10.271 -3.173 15.314 1.00 98.75 220 PHE A CA 1
ATOM 1644 C C . PHE A 1 220 ? -10.211 -1.654 15.097 1.00 98.75 220 PHE A C 1
ATOM 1646 O O . PHE A 1 220 ? -9.432 -1.197 14.269 1.00 98.75 220 PHE A O 1
ATOM 1653 N N . ALA A 1 221 ? -10.938 -0.853 15.884 1.00 98.69 221 ALA A N 1
ATOM 1654 C CA . ALA A 1 221 ? -10.844 0.605 15.800 1.00 98.69 221 ALA A CA 1
ATOM 1655 C C . ALA A 1 221 ? -9.452 1.110 16.231 1.00 98.69 221 ALA A C 1
ATOM 1657 O O . ALA A 1 221 ? -8.917 2.026 15.611 1.00 98.69 221 ALA A O 1
ATOM 1658 N N . TRP A 1 222 ? -8.824 0.472 17.228 1.00 98.69 222 TRP A N 1
ATOM 1659 C CA . TRP A 1 222 ? -7.414 0.716 17.567 1.00 98.69 222 TRP A CA 1
ATOM 1660 C C . TRP A 1 222 ? -6.466 0.398 16.410 1.00 98.69 222 TRP A C 1
ATOM 1662 O O . TRP A 1 222 ? -5.612 1.215 16.076 1.00 98.69 222 TRP A O 1
ATOM 1672 N N . ALA A 1 223 ? -6.621 -0.773 15.789 1.00 98.62 223 ALA A N 1
ATOM 1673 C CA . ALA A 1 223 ? -5.798 -1.186 14.659 1.00 98.62 223 ALA A CA 1
ATOM 1674 C C . ALA A 1 223 ? -5.894 -0.200 13.487 1.00 98.62 223 ALA A C 1
ATOM 1676 O O . ALA A 1 223 ? -4.869 0.188 12.925 1.00 98.62 223 ALA A O 1
ATOM 1677 N N . VAL A 1 224 ? -7.109 0.248 13.155 1.00 98.81 224 VAL A N 1
ATOM 1678 C CA . VAL A 1 224 ? -7.334 1.245 12.099 1.00 98.81 224 VAL A CA 1
ATOM 1679 C C . VAL A 1 224 ? -6.726 2.593 12.474 1.00 98.81 224 VAL A C 1
ATOM 1681 O O . VAL A 1 224 ? -6.085 3.204 11.626 1.00 98.81 224 VAL A O 1
ATOM 1684 N N . LEU A 1 225 ? -6.865 3.046 13.726 1.00 98.75 225 LEU A N 1
ATOM 1685 C CA . LEU A 1 225 ? -6.265 4.308 14.169 1.00 98.75 225 LEU A CA 1
ATOM 1686 C C . LEU A 1 225 ? -4.745 4.311 13.965 1.00 98.75 225 LEU A C 1
ATOM 1688 O O . LEU A 1 225 ? -4.195 5.263 13.419 1.00 98.75 225 LEU A O 1
ATOM 1692 N N . ILE A 1 226 ? -4.076 3.232 14.376 1.00 98.75 226 ILE A N 1
ATOM 1693 C CA . ILE A 1 226 ? -2.624 3.087 14.216 1.00 98.75 226 ILE A CA 1
ATOM 1694 C C . ILE A 1 226 ? -2.273 3.054 12.729 1.00 98.75 226 ILE A C 1
ATOM 1696 O O . ILE A 1 226 ? -1.403 3.797 12.289 1.00 98.75 226 ILE A O 1
ATOM 1700 N N . THR A 1 227 ? -3.004 2.260 11.944 1.00 98.75 227 THR A N 1
ATOM 1701 C CA . THR A 1 227 ? -2.807 2.158 10.494 1.00 98.75 227 THR A CA 1
ATOM 1702 C C . THR A 1 227 ? -2.952 3.511 9.791 1.00 98.75 227 THR A C 1
ATOM 1704 O O . THR A 1 227 ? -2.150 3.840 8.923 1.00 98.75 227 THR A O 1
ATOM 1707 N N . ALA A 1 228 ? -3.923 4.332 10.195 1.00 98.69 228 ALA A N 1
ATOM 1708 C CA . ALA A 1 228 ? -4.119 5.665 9.638 1.00 98.69 228 ALA A CA 1
ATOM 1709 C C . ALA A 1 228 ? -2.921 6.593 9.910 1.00 98.69 228 ALA A C 1
ATOM 1711 O O . ALA A 1 228 ? -2.508 7.332 9.019 1.00 98.69 228 ALA A O 1
ATOM 1712 N N . PHE A 1 229 ? -2.304 6.523 11.095 1.00 98.75 229 PHE A N 1
ATOM 1713 C CA . PHE A 1 229 ? -1.062 7.259 11.359 1.00 98.75 229 PHE A CA 1
ATOM 1714 C C . PHE A 1 229 ? 0.115 6.751 10.522 1.00 98.75 229 PHE A C 1
ATOM 1716 O O . PHE A 1 229 ? 0.878 7.565 10.004 1.00 98.75 229 PHE A O 1
ATOM 1723 N N . LEU A 1 230 ? 0.249 5.430 10.352 1.00 98.50 230 LEU A N 1
ATOM 1724 C CA . LEU A 1 230 ? 1.281 4.863 9.481 1.00 98.50 230 LEU A CA 1
ATOM 1725 C C . LEU A 1 230 ? 1.120 5.371 8.046 1.00 98.50 230 LEU A C 1
ATOM 1727 O O . LEU A 1 230 ? 2.095 5.830 7.459 1.00 98.50 230 LEU A O 1
ATOM 1731 N N . LEU A 1 231 ? -0.103 5.350 7.506 1.00 98.25 231 LEU A N 1
ATOM 1732 C CA . LEU A 1 231 ? -0.415 5.860 6.167 1.00 98.25 231 LEU A CA 1
ATOM 1733 C C . LEU A 1 231 ? -0.046 7.340 6.026 1.00 98.25 231 LEU A C 1
ATOM 1735 O O . LEU A 1 231 ? 0.620 7.718 5.065 1.00 98.25 231 LEU A O 1
ATOM 1739 N N . LEU A 1 232 ? -0.440 8.166 7.001 1.00 97.81 232 LEU A N 1
ATOM 1740 C CA . LEU A 1 232 ? -0.197 9.608 6.976 1.00 97.81 232 LEU A CA 1
ATOM 1741 C C . LEU A 1 232 ? 1.299 9.959 6.987 1.00 97.81 232 LEU A C 1
ATOM 1743 O O . LEU A 1 232 ? 1.693 10.942 6.368 1.00 97.81 232 LEU A O 1
ATOM 1747 N N . LEU A 1 233 ? 2.124 9.170 7.680 1.00 97.25 233 LEU A N 1
ATOM 1748 C CA . LEU A 1 233 ? 3.567 9.402 7.788 1.00 97.25 233 LEU A CA 1
ATOM 1749 C C . LEU A 1 233 ? 4.369 8.770 6.641 1.00 97.25 233 LEU A C 1
ATOM 1751 O O . LEU A 1 233 ? 5.341 9.360 6.178 1.00 97.25 233 LEU A O 1
ATOM 1755 N N . SER A 1 234 ? 3.982 7.579 6.180 1.00 97.69 234 SER A N 1
ATOM 1756 C CA . SER A 1 234 ? 4.766 6.796 5.213 1.00 97.69 234 SER A CA 1
ATOM 1757 C C . SER A 1 234 ? 4.475 7.149 3.751 1.00 97.69 234 SER A C 1
ATOM 1759 O O . SER A 1 234 ? 5.407 7.237 2.951 1.00 97.69 234 SER A O 1
ATOM 1761 N N . LEU A 1 235 ? 3.214 7.399 3.377 1.00 97.56 235 LEU A N 1
ATOM 1762 C CA . LEU A 1 235 ? 2.855 7.651 1.977 1.00 97.56 235 LEU A CA 1
ATOM 1763 C C . LEU A 1 235 ? 3.445 8.938 1.387 1.00 97.56 235 LEU A C 1
ATOM 1765 O O . LEU A 1 235 ? 3.838 8.900 0.220 1.00 97.56 235 LEU A O 1
ATOM 1769 N N . PRO A 1 236 ? 3.581 10.055 2.130 1.00 98.56 236 PRO A N 1
ATOM 1770 C CA . PRO A 1 236 ? 4.295 11.220 1.612 1.00 98.56 236 PRO A CA 1
ATOM 1771 C C . PRO A 1 236 ? 5.755 10.917 1.246 1.00 98.56 236 PRO A C 1
ATOM 1773 O O . PRO A 1 236 ? 6.272 11.484 0.285 1.00 98.56 236 PRO A O 1
ATOM 1776 N N . VAL A 1 237 ? 6.409 9.992 1.961 1.00 98.75 237 VAL A N 1
ATOM 1777 C CA . VAL A 1 237 ? 7.785 9.569 1.652 1.00 98.75 237 VAL A CA 1
ATOM 1778 C C . VAL A 1 237 ? 7.827 8.761 0.358 1.00 98.75 237 VAL A C 1
ATOM 1780 O O . VAL A 1 237 ? 8.674 9.038 -0.493 1.00 98.75 237 VAL A O 1
ATOM 1783 N N . LEU A 1 238 ? 6.880 7.832 0.158 1.00 98.50 238 LEU A N 1
ATOM 1784 C CA . LEU A 1 238 ? 6.732 7.138 -1.125 1.00 98.50 238 LEU A CA 1
ATOM 1785 C C . LEU A 1 238 ? 6.520 8.138 -2.257 1.00 98.50 238 LEU A C 1
ATOM 1787 O O . LEU A 1 238 ? 7.262 8.088 -3.231 1.00 98.50 238 LEU A O 1
ATOM 1791 N N . ALA A 1 239 ? 5.554 9.052 -2.112 1.00 98.75 239 ALA A N 1
ATOM 1792 C CA . ALA A 1 239 ? 5.239 10.070 -3.112 1.00 98.75 239 ALA A CA 1
ATOM 1793 C C . ALA A 1 239 ? 6.480 10.896 -3.484 1.00 98.75 239 ALA A C 1
ATOM 1795 O O . ALA A 1 239 ? 6.737 11.112 -4.666 1.00 98.75 239 ALA A O 1
ATOM 1796 N N . GLY A 1 240 ? 7.301 11.277 -2.498 1.00 98.81 240 GLY A N 1
ATOM 1797 C CA . GLY A 1 240 ? 8.596 11.912 -2.737 1.00 98.81 240 GLY A CA 1
ATOM 1798 C C . GLY A 1 240 ? 9.542 11.037 -3.567 1.00 98.81 240 GLY A C 1
ATOM 1799 O O . GLY A 1 240 ? 10.069 11.502 -4.576 1.00 98.81 240 GLY A O 1
ATOM 1800 N N . ALA A 1 241 ? 9.717 9.765 -3.195 1.00 98.81 241 ALA A N 1
ATOM 1801 C CA . ALA A 1 241 ? 10.580 8.819 -3.910 1.00 98.81 241 ALA A CA 1
ATOM 1802 C C . ALA A 1 241 ? 10.172 8.639 -5.379 1.00 98.81 241 ALA A C 1
ATOM 1804 O O . ALA A 1 241 ? 11.009 8.742 -6.277 1.00 98.81 241 ALA A O 1
ATOM 1805 N N . ILE A 1 242 ? 8.883 8.412 -5.638 1.00 98.69 242 ILE A N 1
ATOM 1806 C CA . ILE A 1 242 ? 8.378 8.193 -6.998 1.00 98.69 242 ILE A CA 1
ATOM 1807 C C . ILE A 1 242 ? 8.243 9.497 -7.800 1.00 98.69 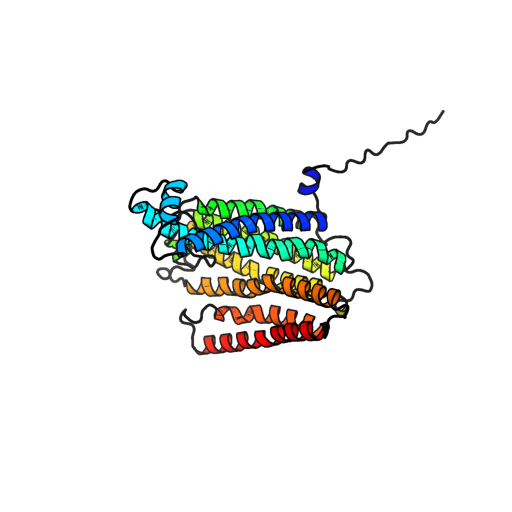242 ILE A C 1
ATOM 1809 O O . ILE A 1 242 ? 8.298 9.453 -9.025 1.00 98.69 242 ILE A O 1
ATOM 1813 N N . THR A 1 243 ? 8.143 10.661 -7.145 1.00 98.81 243 THR A N 1
ATOM 1814 C CA . THR A 1 243 ? 8.271 11.970 -7.812 1.00 98.81 243 THR A CA 1
ATOM 1815 C C . THR A 1 243 ? 9.706 12.207 -8.270 1.00 98.81 243 THR A C 1
ATOM 1817 O O . THR A 1 243 ? 9.908 12.559 -9.426 1.00 98.81 243 THR A O 1
ATOM 1820 N N . MET A 1 244 ? 10.704 11.959 -7.410 1.00 98.81 244 MET A N 1
ATOM 1821 C CA . MET A 1 244 ? 12.120 12.031 -7.801 1.00 98.81 244 MET A CA 1
ATOM 1822 C C . MET A 1 244 ? 12.426 11.079 -8.962 1.00 98.81 244 MET A C 1
ATOM 1824 O O . MET A 1 244 ? 13.144 11.431 -9.893 1.00 98.81 244 MET A O 1
ATOM 1828 N N . LEU A 1 245 ? 11.818 9.890 -8.949 1.00 98.50 245 LEU A N 1
ATOM 1829 C CA . LEU A 1 245 ? 11.930 8.935 -10.047 1.00 98.50 245 LEU A CA 1
ATOM 1830 C C . LEU A 1 245 ? 11.328 9.492 -11.346 1.00 98.50 245 LEU A C 1
ATOM 1832 O O . LEU A 1 245 ? 11.941 9.391 -12.406 1.00 98.50 245 LEU A O 1
ATOM 1836 N N . LEU A 1 246 ? 10.145 10.107 -11.267 1.00 98.62 246 LEU A N 1
ATOM 1837 C CA . LEU A 1 246 ? 9.481 10.733 -12.412 1.00 98.62 246 LEU A CA 1
ATOM 1838 C C . LEU A 1 246 ? 10.306 11.888 -12.991 1.00 98.62 246 LEU A C 1
ATOM 1840 O O . LEU A 1 246 ? 10.352 12.052 -14.212 1.00 98.62 246 LEU A O 1
ATOM 1844 N N . THR A 1 247 ? 10.964 12.678 -12.139 1.00 98.62 247 THR A N 1
ATOM 1845 C CA . THR A 1 247 ? 11.803 13.799 -12.576 1.00 98.62 247 THR A CA 1
ATOM 1846 C C . THR A 1 247 ? 13.131 13.360 -13.167 1.00 98.62 247 THR A C 1
ATOM 1848 O O . THR A 1 247 ? 13.552 13.959 -14.157 1.00 98.62 247 THR A O 1
ATOM 1851 N N . ASP A 1 248 ? 13.730 12.275 -12.670 1.00 98.50 248 ASP A N 1
ATOM 1852 C CA . ASP A 1 248 ? 14.928 11.688 -13.287 1.00 98.50 248 ASP A CA 1
ATOM 1853 C C . ASP A 1 248 ? 14.619 11.138 -14.685 1.00 98.50 248 ASP A C 1
ATOM 1855 O O . ASP A 1 248 ? 15.467 11.155 -15.574 1.00 98.50 248 ASP A O 1
ATOM 1859 N N . ARG A 1 249 ? 13.382 10.679 -14.905 1.00 97.81 249 ARG A N 1
ATOM 1860 C CA . ARG A 1 249 ? 12.920 10.180 -16.206 1.00 97.81 249 ARG A CA 1
ATOM 1861 C C . ARG A 1 249 ? 12.586 11.286 -17.204 1.00 97.81 249 ARG A C 1
ATOM 1863 O O . ARG A 1 249 ? 12.898 11.143 -18.381 1.00 97.81 249 ARG A O 1
ATOM 1870 N N . ASN A 1 250 ? 11.926 12.356 -16.755 1.00 98.25 250 ASN A N 1
ATOM 1871 C CA . ASN A 1 250 ? 11.234 13.288 -17.658 1.00 98.25 250 ASN A CA 1
ATOM 1872 C C . ASN A 1 250 ? 11.713 14.743 -17.581 1.00 98.25 250 ASN A C 1
ATOM 1874 O O . ASN A 1 250 ? 11.456 15.516 -18.501 1.00 98.25 250 ASN A O 1
ATOM 1878 N N . PHE A 1 251 ? 12.376 15.142 -16.494 1.00 98.12 251 PHE A N 1
ATOM 1879 C CA . PHE A 1 251 ? 12.663 16.552 -16.196 1.00 98.12 251 PHE A CA 1
ATOM 1880 C C . PHE A 1 251 ? 14.155 16.840 -15.978 1.00 98.12 251 PHE A C 1
ATOM 1882 O O . PHE A 1 251 ? 14.512 17.934 -15.546 1.00 98.12 251 PHE A O 1
ATOM 1889 N N . GLY A 1 252 ? 15.029 15.884 -16.307 1.00 96.31 252 GLY A N 1
ATOM 1890 C CA . GLY A 1 252 ? 16.481 16.074 -16.300 1.00 96.31 252 GLY A CA 1
ATOM 1891 C C . GLY A 1 252 ? 17.098 16.199 -14.907 1.00 96.31 252 GLY A C 1
ATOM 1892 O O . GLY A 1 252 ? 18.204 16.721 -14.788 1.00 96.31 252 GLY A O 1
ATOM 1893 N N . THR A 1 253 ? 16.403 15.750 -13.855 1.00 98.50 253 THR A N 1
ATOM 1894 C CA . THR A 1 253 ? 17.041 15.588 -12.542 1.00 98.50 253 THR A CA 1
ATOM 1895 C C . THR A 1 253 ? 17.938 14.349 -12.536 1.00 98.50 253 THR A C 1
ATOM 1897 O O . THR A 1 253 ? 17.903 13.531 -13.456 1.00 98.50 253 THR A O 1
ATOM 1900 N N . ALA A 1 254 ? 18.777 14.234 -11.509 1.00 98.00 254 ALA A N 1
ATOM 1901 C CA . ALA A 1 254 ? 19.762 13.165 -11.395 1.00 98.00 254 ALA A CA 1
ATOM 1902 C C . ALA A 1 254 ? 19.875 12.631 -9.959 1.00 98.00 254 ALA A C 1
ATOM 1904 O O . ALA A 1 254 ? 20.974 12.409 -9.456 1.00 98.00 254 ALA A O 1
ATOM 1905 N N . PHE A 1 255 ? 18.746 12.440 -9.272 1.00 98.62 255 PHE A N 1
ATOM 1906 C CA . PHE A 1 255 ? 18.730 11.937 -7.895 1.00 98.62 255 PHE A CA 1
ATOM 1907 C C . PHE A 1 255 ? 19.367 10.547 -7.777 1.00 98.62 255 PHE A C 1
ATOM 1909 O O . PHE A 1 255 ? 20.074 10.268 -6.808 1.00 98.62 255 PHE A O 1
ATOM 1916 N N . PHE A 1 256 ? 19.141 9.686 -8.771 1.00 98.31 256 PHE A N 1
ATOM 1917 C CA . PHE A 1 256 ? 19.527 8.274 -8.754 1.00 98.31 256 PHE A CA 1
ATOM 1918 C C . PHE A 1 256 ? 20.500 7.904 -9.884 1.00 98.31 256 PHE A C 1
ATOM 1920 O O . PHE A 1 256 ? 20.603 6.730 -10.242 1.00 98.31 256 PHE A O 1
ATOM 1927 N N . VAL A 1 257 ? 21.194 8.886 -10.474 1.00 97.31 257 VAL A N 1
ATOM 1928 C CA . VAL A 1 257 ? 22.100 8.702 -11.624 1.00 97.31 257 VAL A CA 1
ATOM 1929 C C . VAL A 1 257 ? 23.565 8.886 -11.187 1.00 97.31 257 VAL A C 1
ATOM 1931 O O . VAL A 1 257 ? 24.003 10.031 -11.046 1.00 97.31 257 VAL A O 1
ATOM 1934 N N . PRO A 1 258 ? 24.350 7.800 -11.007 1.00 96.25 258 PRO A N 1
ATOM 1935 C CA . PRO A 1 258 ? 25.726 7.874 -10.495 1.00 96.25 258 PRO A CA 1
ATOM 1936 C C . PRO A 1 258 ? 26.659 8.787 -11.291 1.00 96.25 258 PRO A C 1
ATOM 1938 O O . PRO A 1 258 ? 27.396 9.574 -10.703 1.00 96.25 258 PRO A O 1
ATOM 1941 N N . ASP A 1 259 ? 26.575 8.749 -12.623 1.00 95.56 259 ASP A N 1
ATOM 1942 C CA . ASP A 1 259 ? 27.441 9.541 -13.512 1.00 95.56 259 ASP A CA 1
ATOM 1943 C C . ASP A 1 259 ? 27.227 11.060 -13.371 1.00 95.56 259 ASP A C 1
ATOM 1945 O O . ASP A 1 259 ? 28.043 11.854 -13.834 1.00 95.56 259 ASP A O 1
ATOM 1949 N N . GLN A 1 260 ? 26.137 11.470 -12.716 1.00 96.62 260 GLN A N 1
ATOM 1950 C CA . GLN A 1 260 ? 25.792 12.861 -12.423 1.00 96.62 260 GLN A CA 1
ATOM 1951 C C . GLN A 1 260 ? 25.795 13.163 -10.911 1.00 96.62 260 GLN A C 1
ATOM 1953 O O . GLN A 1 260 ? 25.314 14.211 -10.487 1.00 96.62 260 GLN A O 1
ATOM 1958 N N . GLY A 1 261 ? 26.350 12.261 -10.091 1.00 96.88 261 GLY A N 1
ATOM 1959 C CA . GLY A 1 261 ? 26.485 12.425 -8.639 1.00 96.88 261 GLY A CA 1
ATOM 1960 C C . GLY A 1 261 ? 25.291 11.947 -7.804 1.00 96.88 261 GLY A C 1
ATOM 1961 O O . GLY A 1 261 ? 25.298 12.146 -6.590 1.00 96.88 261 GLY A O 1
ATOM 1962 N N . GLY A 1 262 ? 24.280 11.327 -8.420 1.00 98.00 262 GLY A N 1
ATOM 1963 C CA . GLY A 1 262 ? 23.160 10.695 -7.720 1.00 98.00 262 GLY A CA 1
ATOM 1964 C C . GLY A 1 262 ? 23.503 9.322 -7.134 1.00 98.00 262 GLY A C 1
ATOM 1965 O O . GLY A 1 262 ? 24.529 8.728 -7.458 1.00 98.00 262 GLY A O 1
ATOM 1966 N N . ASP A 1 263 ? 22.611 8.779 -6.304 1.00 98.19 263 ASP A N 1
ATOM 1967 C CA . ASP A 1 263 ? 22.789 7.469 -5.662 1.00 98.19 263 ASP A CA 1
ATOM 1968 C C . ASP A 1 263 ? 21.509 6.615 -5.757 1.00 98.19 263 ASP A C 1
ATOM 1970 O O . ASP A 1 263 ? 20.509 6.929 -5.106 1.00 98.19 263 ASP A O 1
ATOM 1974 N N . PRO A 1 264 ? 21.503 5.502 -6.516 1.00 97.69 264 PRO A N 1
ATOM 1975 C CA . PRO A 1 264 ? 20.375 4.572 -6.554 1.00 97.69 264 PRO A CA 1
ATOM 1976 C C . PRO A 1 264 ? 19.960 4.014 -5.181 1.00 97.69 264 PRO A C 1
ATOM 1978 O O . PRO A 1 264 ? 18.792 3.665 -4.993 1.00 97.69 264 PRO A O 1
ATOM 1981 N N . LEU A 1 265 ? 20.873 3.930 -4.203 1.00 98.06 265 LEU A N 1
ATOM 1982 C CA . LEU A 1 265 ? 20.549 3.454 -2.852 1.00 98.06 265 LEU A CA 1
ATOM 1983 C C . LEU A 1 265 ? 19.694 4.451 -2.065 1.00 98.06 265 LEU A C 1
ATOM 1985 O O . LEU A 1 265 ? 18.924 4.027 -1.197 1.00 98.06 265 LEU A O 1
ATOM 1989 N N . LEU A 1 266 ? 19.738 5.745 -2.407 1.00 98.50 266 LEU A N 1
ATOM 1990 C CA . LEU A 1 266 ? 18.823 6.746 -1.854 1.00 98.50 266 LEU A CA 1
ATOM 1991 C C . LEU A 1 266 ? 17.367 6.349 -2.118 1.00 98.50 266 LEU A C 1
ATOM 1993 O O . LEU A 1 266 ? 16.542 6.394 -1.203 1.00 98.50 266 LEU A O 1
ATOM 1997 N N . PHE A 1 267 ? 17.057 5.897 -3.340 1.00 98.69 267 PHE A N 1
ATOM 1998 C CA . PHE A 1 267 ? 15.714 5.420 -3.670 1.00 98.69 267 PHE A CA 1
ATOM 1999 C C . PHE A 1 267 ? 15.307 4.253 -2.772 1.00 98.69 267 PHE A C 1
ATOM 2001 O O . PHE A 1 267 ? 14.199 4.251 -2.247 1.00 98.69 267 PHE A O 1
ATOM 2008 N N . GLN A 1 268 ? 16.195 3.278 -2.552 1.00 98.62 268 GLN A N 1
ATOM 2009 C CA . GLN A 1 268 ? 15.878 2.120 -1.714 1.00 98.62 268 GLN A CA 1
ATOM 2010 C C . GLN A 1 268 ? 15.598 2.514 -0.262 1.00 98.62 268 GLN A C 1
ATOM 2012 O O . GLN A 1 268 ? 14.641 2.008 0.324 1.00 98.62 268 GLN A O 1
ATOM 2017 N N . HIS A 1 269 ? 16.368 3.447 0.309 1.00 98.69 269 HIS A N 1
ATOM 2018 C CA . HIS A 1 269 ? 16.092 3.949 1.655 1.00 98.69 269 HIS A CA 1
ATOM 2019 C C . HIS A 1 269 ? 14.710 4.603 1.744 1.00 98.69 269 HIS A C 1
ATOM 2021 O O . HIS A 1 269 ? 13.964 4.299 2.671 1.00 98.69 269 HIS A O 1
ATOM 2027 N N . LEU A 1 270 ? 14.350 5.456 0.783 1.00 98.69 270 LEU A N 1
ATOM 2028 C CA . LEU A 1 270 ? 13.055 6.143 0.766 1.00 98.69 270 LEU A CA 1
ATOM 2029 C C . LEU A 1 270 ? 11.894 5.179 0.508 1.00 98.69 270 LEU A C 1
ATOM 2031 O O . LEU A 1 270 ? 10.887 5.209 1.216 1.00 98.69 270 LEU A O 1
ATOM 2035 N N . PHE A 1 271 ? 12.057 4.289 -0.472 1.00 98.69 271 PHE A N 1
ATOM 2036 C CA . PHE A 1 271 ? 11.063 3.283 -0.814 1.00 98.69 271 PHE A CA 1
ATOM 2037 C C . PHE A 1 271 ? 10.790 2.373 0.376 1.00 98.69 271 PHE A C 1
ATOM 2039 O O . PHE A 1 271 ? 9.633 2.147 0.702 1.00 98.69 271 PHE A O 1
ATOM 2046 N N . TRP A 1 272 ? 11.822 1.882 1.068 1.00 98.75 272 TRP A N 1
ATOM 2047 C CA . TRP A 1 272 ? 11.623 0.998 2.214 1.00 98.75 272 TRP A CA 1
ATOM 2048 C C . TRP A 1 272 ? 11.193 1.718 3.483 1.00 98.75 272 TRP A C 1
ATOM 2050 O O . TRP A 1 272 ? 10.479 1.112 4.284 1.00 98.75 272 TRP A O 1
ATOM 2060 N N . PHE A 1 273 ? 11.553 2.993 3.657 1.00 98.62 273 PHE A N 1
ATOM 2061 C CA . PHE A 1 273 ? 10.990 3.810 4.732 1.00 98.62 273 PHE A CA 1
ATOM 2062 C C . PHE A 1 273 ? 9.461 3.868 4.635 1.00 98.62 273 PHE A C 1
ATOM 2064 O O . PHE A 1 273 ? 8.785 3.871 5.657 1.00 98.62 273 PHE A O 1
ATOM 2071 N N . PHE A 1 274 ? 8.909 3.838 3.419 1.00 98.38 274 PHE A N 1
ATOM 2072 C CA . PHE A 1 274 ? 7.493 3.552 3.197 1.00 98.38 274 PHE A CA 1
ATOM 2073 C C . PHE A 1 274 ? 7.160 2.052 3.308 1.00 98.38 274 PHE A C 1
ATOM 2075 O O . PHE A 1 274 ? 6.236 1.662 4.019 1.00 98.38 274 PHE A O 1
ATOM 2082 N N . GLY A 1 275 ? 7.903 1.205 2.599 1.00 97.38 275 GLY A N 1
ATOM 2083 C CA . GLY A 1 275 ? 7.528 -0.177 2.313 1.00 97.38 275 GLY A CA 1
ATOM 2084 C C . GLY A 1 275 ? 7.512 -1.093 3.535 1.00 97.38 275 GLY A C 1
ATOM 2085 O O . GLY A 1 275 ? 6.788 -2.085 3.541 1.00 97.38 275 GLY A O 1
ATOM 2086 N N . HIS A 1 276 ? 8.276 -0.780 4.586 1.00 98.12 276 HIS A N 1
ATOM 2087 C CA . HIS A 1 276 ? 8.179 -1.526 5.837 1.00 98.12 276 HIS A CA 1
ATOM 2088 C C . HIS A 1 276 ? 6.931 -1.132 6.656 1.00 98.12 276 HIS A C 1
ATOM 2090 O O . HIS A 1 276 ? 6.157 -2.024 7.003 1.00 98.12 276 HIS A O 1
ATOM 2096 N N . PRO A 1 277 ? 6.642 0.154 6.932 1.00 98.12 277 PRO A N 1
ATOM 2097 C CA . PRO A 1 277 ? 5.338 0.548 7.469 1.00 98.12 277 PRO A CA 1
ATOM 2098 C C . PRO A 1 277 ? 4.149 0.014 6.663 1.00 98.12 277 PRO A C 1
ATOM 2100 O O . PRO A 1 277 ? 3.153 -0.386 7.264 1.00 98.12 277 PRO A O 1
ATOM 2103 N N . GLU A 1 278 ? 4.266 -0.059 5.335 1.00 97.69 278 GLU A N 1
ATOM 2104 C CA . GLU A 1 278 ? 3.227 -0.594 4.450 1.00 97.69 278 GLU A CA 1
ATOM 2105 C C . GLU A 1 278 ? 2.823 -2.027 4.813 1.00 97.69 278 GLU A C 1
ATOM 2107 O O . GLU A 1 278 ? 1.640 -2.314 4.975 1.00 97.69 278 GLU A O 1
ATOM 2112 N N . VAL A 1 279 ? 3.769 -2.937 5.066 1.00 97.38 279 VAL A N 1
ATOM 2113 C CA . VAL A 1 279 ? 3.385 -4.305 5.465 1.00 97.38 279 VAL A CA 1
ATOM 2114 C C . VAL A 1 279 ? 2.649 -4.340 6.811 1.00 97.38 279 VAL A C 1
ATOM 2116 O O . VAL A 1 279 ? 1.806 -5.214 7.031 1.00 97.38 279 VAL A O 1
ATOM 2119 N N . TYR A 1 280 ? 2.891 -3.365 7.696 1.00 97.69 280 TYR A N 1
ATOM 2120 C CA . TYR A 1 280 ? 2.118 -3.222 8.930 1.00 97.69 280 TYR A CA 1
ATOM 2121 C C . TYR A 1 280 ? 0.742 -2.602 8.715 1.00 97.69 280 TYR A C 1
ATOM 2123 O O . TYR A 1 280 ? -0.219 -3.052 9.342 1.00 97.69 280 TYR A O 1
ATOM 2131 N N . ILE A 1 281 ? 0.624 -1.643 7.797 1.00 97.25 281 ILE A N 1
ATOM 2132 C CA . ILE A 1 281 ? -0.659 -1.108 7.329 1.00 97.25 281 ILE A CA 1
ATOM 2133 C C . ILE A 1 281 ? -1.562 -2.250 6.841 1.00 97.25 281 ILE A C 1
ATOM 2135 O O . ILE A 1 281 ? -2.748 -2.277 7.173 1.00 97.25 281 ILE A O 1
ATOM 2139 N N . LEU A 1 282 ? -1.004 -3.236 6.129 1.00 95.75 282 LEU A N 1
ATOM 2140 C CA . LEU A 1 282 ? -1.766 -4.388 5.643 1.00 95.75 282 LEU A CA 1
ATOM 2141 C C . LEU A 1 282 ? -2.190 -5.350 6.767 1.00 95.75 282 LEU A C 1
ATOM 2143 O O . LEU A 1 282 ? -3.316 -5.843 6.759 1.00 95.75 282 LEU A O 1
ATOM 2147 N N . ILE A 1 283 ? -1.327 -5.640 7.747 1.00 97.75 283 ILE A N 1
ATOM 2148 C CA . ILE A 1 283 ? -1.619 -6.688 8.745 1.00 97.75 283 ILE A CA 1
ATOM 2149 C C . ILE A 1 283 ? -2.377 -6.195 9.985 1.00 97.75 283 ILE A C 1
ATOM 2151 O O . ILE A 1 283 ? -3.144 -6.959 10.579 1.00 97.75 283 ILE A O 1
ATOM 2155 N N . LEU A 1 284 ? -2.204 -4.933 10.395 1.00 98.44 284 LEU A N 1
ATOM 2156 C CA . LEU A 1 284 ? -2.804 -4.401 11.624 1.00 98.44 284 LEU A CA 1
ATOM 2157 C C . LEU A 1 284 ? -4.342 -4.507 11.631 1.00 98.44 284 LEU A C 1
ATOM 2159 O O . LEU A 1 284 ? -4.880 -5.035 12.612 1.00 98.44 284 LEU A O 1
ATOM 2163 N N . PRO A 1 285 ? -5.081 -4.106 10.575 1.00 98.44 285 PRO A N 1
ATOM 2164 C CA . PRO A 1 285 ? -6.528 -4.321 10.516 1.00 98.44 285 PRO A CA 1
ATOM 2165 C C . PRO A 1 285 ? -6.898 -5.804 10.616 1.00 98.44 285 PRO A C 1
ATOM 2167 O O . PRO A 1 285 ? -7.860 -6.148 11.305 1.00 98.44 285 PRO A O 1
ATOM 2170 N N . GLY A 1 286 ? -6.093 -6.686 10.012 1.00 98.19 286 GLY A N 1
ATOM 2171 C CA . GLY A 1 286 ? -6.226 -8.137 10.141 1.00 98.19 286 GLY A CA 1
ATOM 2172 C C . GLY A 1 286 ? -6.153 -8.596 11.598 1.00 98.19 286 GLY A C 1
ATOM 2173 O O . GLY A 1 286 ? -7.027 -9.329 12.058 1.00 98.19 286 GLY A O 1
ATOM 2174 N N . PHE A 1 287 ? -5.194 -8.091 12.379 1.00 98.44 287 PHE A N 1
ATOM 2175 C CA . PHE A 1 287 ? -5.127 -8.358 13.821 1.00 98.44 287 PHE A CA 1
ATOM 2176 C C . PHE A 1 287 ? -6.369 -7.872 14.574 1.00 98.44 287 PHE A C 1
ATOM 2178 O O . PHE A 1 287 ? -6.846 -8.540 15.497 1.00 98.44 287 PHE A O 1
ATOM 2185 N N . GLY A 1 288 ? -6.903 -6.712 14.195 1.00 98.38 288 GLY A N 1
ATOM 2186 C CA . GLY A 1 288 ? -8.158 -6.202 14.732 1.00 98.38 288 GLY A CA 1
ATOM 2187 C C . GLY A 1 288 ? -9.322 -7.161 14.474 1.00 98.38 288 GLY A C 1
ATOM 2188 O O . GLY A 1 288 ? -10.017 -7.540 15.417 1.00 98.38 288 GLY A O 1
ATOM 2189 N N . ILE A 1 289 ? -9.488 -7.603 13.224 1.00 98.56 289 ILE A N 1
ATOM 2190 C CA . ILE A 1 289 ? -10.535 -8.547 12.801 1.00 98.56 289 ILE A CA 1
ATOM 2191 C C . ILE A 1 289 ? -10.403 -9.881 13.546 1.00 98.56 289 ILE A C 1
ATOM 2193 O O . ILE A 1 289 ? -11.375 -10.336 14.149 1.00 98.56 289 ILE A O 1
ATOM 2197 N N . ILE A 1 290 ? -9.201 -10.472 13.582 1.00 98.62 290 ILE A N 1
ATOM 2198 C CA . ILE A 1 290 ? -8.933 -11.736 14.293 1.00 98.62 290 ILE A CA 1
ATOM 2199 C C . ILE A 1 290 ? -9.347 -11.624 15.762 1.00 98.62 290 ILE A C 1
ATOM 2201 O O . ILE A 1 290 ? -10.012 -12.516 16.281 1.00 98.62 290 ILE A O 1
ATOM 2205 N N . SER A 1 291 ? -9.023 -10.509 16.424 1.00 98.50 291 SER A N 1
ATOM 2206 C CA . SER A 1 291 ? -9.362 -10.306 17.840 1.00 98.50 291 SER A CA 1
ATOM 2207 C C . SER A 1 291 ? -10.869 -10.354 18.099 1.00 98.50 291 SER A C 1
ATOM 2209 O O . SER A 1 291 ? -11.305 -10.944 19.087 1.00 98.50 291 SER A O 1
ATOM 2211 N N . HIS A 1 292 ? -11.669 -9.771 17.203 1.00 98.38 292 HIS A N 1
ATOM 2212 C CA . HIS A 1 292 ? -13.130 -9.804 17.297 1.00 98.38 292 HIS A CA 1
ATOM 2213 C C . HIS A 1 292 ? -13.703 -11.189 17.005 1.00 98.38 292 HIS A C 1
ATOM 2215 O O . HIS A 1 292 ? -14.566 -11.655 17.749 1.00 98.38 292 HIS A O 1
ATOM 2221 N N . ILE A 1 293 ? -13.210 -11.865 15.964 1.00 98.50 293 ILE A N 1
ATOM 2222 C CA . ILE A 1 293 ? -13.660 -13.214 15.590 1.00 98.50 293 ILE A CA 1
ATOM 2223 C C . ILE A 1 293 ? -13.358 -14.201 16.722 1.00 98.50 293 ILE A C 1
ATOM 2225 O O . ILE A 1 293 ? -14.270 -14.866 17.211 1.00 98.50 293 ILE A O 1
ATOM 2229 N N . VAL A 1 294 ? -12.108 -14.251 17.191 1.00 98.62 294 VAL A N 1
ATOM 2230 C CA . VAL A 1 294 ? -11.681 -15.163 18.264 1.00 98.62 294 VAL A CA 1
ATOM 2231 C C . VAL A 1 294 ? -12.497 -14.927 19.532 1.00 98.62 294 VAL A C 1
ATOM 2233 O O . VAL A 1 294 ? -13.028 -15.880 20.094 1.00 98.62 294 VAL A O 1
ATOM 2236 N N . SER A 1 295 ? -12.671 -13.672 19.958 1.00 98.50 295 SER A N 1
ATOM 2237 C CA . SER A 1 295 ? -13.469 -13.354 21.150 1.00 98.50 295 SER A CA 1
ATOM 2238 C C . SER A 1 295 ? -14.934 -13.772 21.007 1.00 98.50 295 SER A C 1
ATOM 2240 O O . SER A 1 295 ? -15.495 -14.384 21.918 1.00 98.50 295 SER A O 1
ATOM 2242 N N . THR A 1 296 ? -15.540 -13.498 19.848 1.00 98.44 296 THR A N 1
ATOM 2243 C CA . THR A 1 296 ? -16.951 -13.808 19.576 1.00 98.44 296 THR A CA 1
ATOM 2244 C C . THR A 1 296 ? -17.205 -15.312 19.609 1.00 98.44 296 THR A C 1
ATOM 2246 O O . THR A 1 296 ? -18.095 -15.772 20.325 1.00 98.44 296 THR A O 1
ATOM 2249 N N . PHE A 1 297 ? -16.410 -16.095 18.876 1.00 98.62 297 PHE A N 1
ATOM 2250 C CA . PHE A 1 297 ? -16.633 -17.538 18.755 1.00 98.62 297 PHE A CA 1
ATOM 2251 C C . PHE A 1 297 ? -16.130 -18.341 19.959 1.00 98.62 297 PHE A C 1
ATOM 2253 O O . PHE A 1 297 ? -16.666 -19.414 20.222 1.00 98.62 297 PHE A O 1
ATOM 2260 N N . SER A 1 298 ? -15.205 -17.792 20.751 1.00 98.38 298 SER A N 1
ATOM 2261 C CA . SER A 1 298 ? -14.827 -18.363 22.057 1.00 98.38 298 SER A CA 1
ATOM 2262 C C . SER A 1 298 ? -15.795 -17.961 23.175 1.00 98.38 298 SER A C 1
ATOM 2264 O O . SER A 1 298 ? -15.703 -18.474 24.286 1.00 98.38 298 SER A O 1
ATOM 2266 N N . LYS A 1 299 ? -16.724 -17.026 22.904 1.00 98.31 299 LYS A N 1
ATOM 2267 C CA . LYS A 1 299 ? -17.648 -16.436 23.890 1.00 98.31 299 LYS A CA 1
ATOM 2268 C C . LYS A 1 299 ? -16.920 -15.914 25.137 1.00 98.31 299 LYS A C 1
ATOM 2270 O O . LYS A 1 299 ? -17.444 -15.971 26.249 1.00 98.31 299 LYS A O 1
ATOM 2275 N N . LYS A 1 300 ? -15.704 -15.399 24.943 1.00 98.25 300 LYS A N 1
ATOM 2276 C CA . LYS A 1 300 ? -14.810 -14.922 26.001 1.00 98.25 300 LYS A CA 1
ATOM 2277 C C . LYS A 1 300 ? -14.272 -13.545 25.621 1.00 98.25 300 LYS A C 1
ATOM 2279 O O . LYS A 1 300 ? -13.884 -13.354 24.464 1.00 98.25 300 LYS A O 1
ATOM 2284 N N . PRO A 1 301 ? -14.218 -12.578 26.552 1.00 97.75 301 PRO A N 1
ATOM 2285 C CA . PRO A 1 301 ? -13.535 -11.315 26.304 1.00 97.75 301 PRO A CA 1
ATOM 2286 C C . PRO A 1 301 ? -12.080 -11.548 25.893 1.00 97.75 301 PRO A C 1
ATOM 2288 O O . PRO A 1 301 ? -11.434 -12.471 26.391 1.00 97.75 301 PRO A O 1
ATOM 2291 N N . VAL A 1 302 ? -11.561 -10.686 25.018 1.00 97.75 302 VAL A N 1
ATOM 2292 C CA . VAL A 1 302 ? -10.159 -10.747 24.593 1.00 97.75 302 VAL A CA 1
ATOM 2293 C C . VAL A 1 302 ? -9.231 -10.671 25.807 1.00 97.75 302 VAL A C 1
ATOM 2295 O O . VAL A 1 302 ? -9.276 -9.711 26.583 1.00 97.75 302 VAL A O 1
ATOM 2298 N N . PHE A 1 303 ? -8.364 -11.670 25.949 1.00 98.31 303 PHE A N 1
ATOM 2299 C CA . PHE A 1 303 ? -7.343 -11.694 26.986 1.00 98.31 303 PHE A CA 1
ATOM 2300 C C . PHE A 1 303 ? -6.338 -10.554 26.772 1.00 98.31 303 PHE A C 1
ATOM 2302 O O . PHE A 1 303 ? -5.833 -10.350 25.670 1.00 98.31 303 PHE A O 1
ATOM 2309 N N . GLY A 1 304 ? -6.029 -9.804 27.833 1.00 97.12 304 GLY A N 1
ATOM 2310 C CA . GLY A 1 304 ? -4.973 -8.790 27.788 1.00 97.12 304 GLY A CA 1
ATOM 2311 C C . GLY A 1 304 ? -5.252 -7.611 26.847 1.00 97.12 304 GLY A C 1
ATOM 2312 O O . GLY A 1 304 ? -4.319 -7.112 26.224 1.00 97.12 304 GLY A O 1
ATOM 2313 N N . TYR A 1 305 ? -6.502 -7.141 26.749 1.00 97.94 305 TYR A N 1
ATOM 2314 C CA . TYR A 1 305 ? -6.927 -6.050 25.852 1.00 97.94 305 TYR A CA 1
ATOM 2315 C C . TYR A 1 305 ? -5.935 -4.867 25.748 1.00 97.94 305 TYR A C 1
ATOM 2317 O O . TYR A 1 305 ? -5.529 -4.512 24.640 1.00 97.94 305 TYR A O 1
ATOM 2325 N N . LEU A 1 306 ? -5.492 -4.284 26.874 1.00 96.38 306 LEU A N 1
ATOM 2326 C CA . LEU A 1 306 ? -4.537 -3.161 26.854 1.00 96.38 306 LEU A CA 1
ATOM 2327 C C . LEU A 1 306 ? -3.173 -3.573 26.285 1.00 96.38 306 LEU A C 1
ATOM 2329 O O . LEU A 1 306 ? -2.595 -2.840 25.487 1.00 96.38 306 LEU A O 1
ATOM 2333 N N . GLY A 1 307 ? -2.689 -4.765 26.644 1.00 97.00 307 GLY A N 1
ATOM 2334 C CA . GLY A 1 307 ? -1.463 -5.329 26.084 1.00 97.00 307 GLY A CA 1
ATOM 2335 C C . GLY A 1 307 ? -1.569 -5.526 24.572 1.00 97.00 307 GLY A C 1
ATOM 2336 O O . GLY A 1 307 ? -0.640 -5.196 23.845 1.00 97.00 307 GLY A O 1
ATOM 2337 N N . MET A 1 308 ? -2.726 -5.966 24.072 1.00 97.88 308 MET A N 1
ATOM 2338 C CA . MET A 1 308 ? -2.960 -6.118 22.634 1.00 97.88 308 MET A CA 1
ATOM 2339 C C . MET A 1 308 ? -3.029 -4.787 21.883 1.00 97.88 308 MET A C 1
ATOM 2341 O O . MET A 1 308 ? -2.560 -4.729 20.742 1.00 97.88 308 MET A O 1
ATOM 2345 N N . ALA A 1 309 ? -3.614 -3.748 22.487 1.00 97.69 309 ALA A N 1
ATOM 2346 C CA . ALA A 1 309 ? -3.652 -2.401 21.923 1.00 97.69 309 ALA A CA 1
ATOM 2347 C C . ALA A 1 309 ? -2.242 -1.795 21.861 1.00 97.69 309 ALA A C 1
ATOM 2349 O O . ALA A 1 309 ? -1.792 -1.387 20.792 1.00 97.69 309 ALA A O 1
ATOM 2350 N N . TYR A 1 310 ? -1.501 -1.824 22.970 1.00 97.81 310 TYR A N 1
ATOM 2351 C CA . TYR A 1 310 ? -0.139 -1.289 23.026 1.00 97.81 310 TYR A CA 1
ATOM 2352 C C . TYR A 1 310 ? 0.869 -2.098 22.215 1.00 97.81 310 TYR A C 1
ATOM 2354 O O . TYR A 1 310 ? 1.783 -1.511 21.648 1.00 97.81 310 TYR A O 1
ATOM 2362 N N . ALA A 1 311 ? 0.674 -3.409 22.059 1.00 98.00 311 ALA A N 1
ATOM 2363 C CA . ALA A 1 311 ? 1.461 -4.198 21.119 1.00 98.00 311 ALA A CA 1
ATOM 2364 C C . ALA A 1 311 ? 1.298 -3.690 19.677 1.00 98.00 311 ALA A C 1
ATOM 2366 O O . ALA A 1 311 ? 2.283 -3.590 18.956 1.00 98.00 311 ALA A O 1
ATOM 2367 N N . MET A 1 312 ? 0.083 -3.313 19.256 1.00 98.38 312 MET A N 1
ATOM 2368 C CA . MET A 1 312 ? -0.123 -2.724 17.924 1.00 98.38 312 MET A CA 1
ATOM 2369 C C . MET A 1 312 ? 0.537 -1.348 17.801 1.00 98.38 312 MET A C 1
ATOM 2371 O O . MET A 1 312 ? 1.122 -1.058 16.762 1.00 98.38 312 MET A O 1
ATOM 2375 N N . VAL A 1 313 ? 0.486 -0.521 18.852 1.00 98.12 313 VAL A N 1
ATOM 2376 C CA . VAL A 1 313 ? 1.185 0.777 18.874 1.00 98.12 313 VAL A CA 1
ATOM 2377 C C . VAL A 1 313 ? 2.695 0.574 18.745 1.00 98.12 313 VAL A C 1
ATOM 2379 O O . VAL A 1 313 ? 3.331 1.239 17.933 1.00 98.12 313 VAL A O 1
ATOM 2382 N N . ALA A 1 314 ? 3.261 -0.378 19.493 1.00 97.88 314 ALA A N 1
ATOM 2383 C CA . ALA A 1 314 ? 4.679 -0.716 19.427 1.00 97.88 314 ALA A CA 1
ATOM 2384 C C . ALA A 1 314 ? 5.082 -1.217 18.033 1.00 97.88 314 ALA A C 1
ATOM 2386 O O . ALA A 1 314 ? 6.080 -0.750 17.498 1.00 97.88 314 ALA A O 1
ATOM 2387 N N . ILE A 1 315 ? 4.291 -2.101 17.413 1.00 97.81 315 ILE A N 1
ATOM 2388 C CA . ILE A 1 315 ? 4.524 -2.559 16.032 1.00 97.81 315 ILE A CA 1
ATOM 2389 C C . ILE A 1 315 ? 4.525 -1.371 15.064 1.00 97.81 315 ILE A C 1
ATOM 2391 O O . ILE A 1 315 ? 5.446 -1.238 14.264 1.00 97.81 315 ILE A O 1
ATOM 2395 N N . GLY A 1 316 ? 3.537 -0.477 15.171 1.00 96.88 316 GLY A N 1
ATOM 2396 C CA . GLY A 1 316 ? 3.462 0.708 14.320 1.00 96.88 316 GLY A CA 1
ATOM 2397 C C . GLY A 1 316 ? 4.669 1.640 14.477 1.00 96.88 316 GLY A C 1
ATOM 2398 O O . GLY A 1 316 ? 5.246 2.069 13.484 1.00 96.88 316 GLY A O 1
ATOM 2399 N N . ALA A 1 317 ? 5.088 1.919 15.714 1.00 96.69 317 ALA A N 1
ATOM 2400 C CA . ALA A 1 317 ? 6.235 2.784 15.982 1.00 96.69 317 ALA A CA 1
ATOM 2401 C C . ALA A 1 317 ? 7.559 2.156 15.520 1.00 96.69 317 ALA A C 1
ATOM 2403 O O . ALA A 1 317 ? 8.346 2.805 14.832 1.00 96.69 317 ALA A O 1
ATOM 2404 N N . VAL A 1 318 ? 7.798 0.886 15.866 1.00 95.06 318 VAL A N 1
ATOM 2405 C CA . VAL A 1 318 ? 9.043 0.197 15.499 1.00 95.06 318 VAL A CA 1
ATOM 2406 C C . VAL A 1 318 ? 9.118 -0.032 13.986 1.00 95.06 318 VAL A C 1
ATOM 2408 O O . VAL A 1 318 ? 10.210 -0.011 13.426 1.00 95.06 318 VAL A O 1
ATOM 2411 N N . GLY A 1 319 ? 7.982 -0.134 13.291 1.00 95.44 319 GLY A N 1
ATOM 2412 C CA . GLY A 1 319 ? 7.942 -0.259 11.835 1.00 95.44 319 GLY A CA 1
ATOM 2413 C C . GLY A 1 319 ? 8.612 0.873 11.055 1.00 95.44 319 GLY A C 1
ATOM 2414 O O . GLY A 1 319 ? 9.052 0.641 9.931 1.00 95.44 319 GLY A O 1
ATOM 2415 N N . PHE A 1 320 ? 8.781 2.055 11.654 1.00 97.56 320 PHE A N 1
ATOM 2416 C CA . PHE A 1 320 ? 9.526 3.167 11.053 1.00 97.56 320 PHE A CA 1
ATOM 2417 C C . PHE A 1 320 ? 11.041 3.118 11.277 1.00 97.56 320 PHE A C 1
ATOM 2419 O O . PHE A 1 320 ? 11.750 3.953 10.727 1.00 97.56 320 PHE A O 1
ATOM 2426 N N . ILE A 1 321 ? 11.562 2.170 12.061 1.00 97.25 321 ILE A N 1
ATOM 2427 C CA . ILE A 1 321 ? 12.995 2.098 12.409 1.00 97.25 321 ILE A CA 1
ATOM 2428 C C . ILE A 1 321 ? 13.664 0.780 12.002 1.00 97.25 321 ILE A C 1
ATOM 2430 O O . ILE A 1 321 ? 14.748 0.457 12.479 1.00 97.25 321 ILE A O 1
ATOM 2434 N N . VAL A 1 322 ? 13.035 0.014 11.106 1.00 98.19 322 VAL A N 1
ATOM 2435 C CA . VAL A 1 322 ? 13.516 -1.318 10.684 1.00 98.19 322 VAL A CA 1
ATOM 2436 C C . VAL A 1 322 ? 13.639 -1.495 9.169 1.00 98.19 322 VAL A C 1
ATOM 2438 O O . VAL A 1 322 ? 13.998 -2.564 8.685 1.00 98.19 322 VAL A O 1
ATOM 2441 N N . TRP A 1 323 ? 13.377 -0.447 8.390 1.00 98.50 323 TRP A N 1
ATOM 2442 C CA . TRP A 1 323 ? 13.243 -0.553 6.937 1.00 98.50 323 TRP A CA 1
ATOM 2443 C C . TRP A 1 323 ? 14.474 -1.114 6.213 1.00 98.50 323 TRP A C 1
ATOM 2445 O O . TRP A 1 323 ? 14.325 -1.868 5.252 1.00 98.50 323 TRP A O 1
ATOM 2455 N N . ALA A 1 324 ? 15.687 -0.804 6.679 1.00 98.25 324 ALA A N 1
ATOM 2456 C CA . ALA A 1 324 ? 16.913 -1.213 5.996 1.00 98.25 324 ALA A CA 1
ATOM 2457 C C . ALA A 1 324 ? 17.248 -2.706 6.175 1.00 98.25 324 ALA A C 1
ATOM 2459 O O . ALA A 1 324 ? 18.221 -3.191 5.600 1.00 98.25 324 ALA A O 1
ATOM 2460 N N . HIS A 1 325 ? 16.413 -3.472 6.889 1.00 98.38 325 HIS A N 1
ATOM 2461 C CA . HIS A 1 325 ? 16.475 -4.938 6.861 1.00 98.38 325 HIS A CA 1
ATOM 2462 C C . HIS A 1 325 ? 16.203 -5.531 5.460 1.00 98.38 325 HIS A C 1
ATOM 2464 O O . HIS A 1 325 ? 16.569 -6.665 5.177 1.00 98.38 325 HIS A O 1
ATOM 2470 N N . HIS A 1 326 ? 15.644 -4.731 4.544 1.00 98.44 326 HIS A N 1
ATOM 2471 C CA . HIS A 1 326 ? 15.444 -5.070 3.134 1.00 98.44 326 HIS A CA 1
ATOM 2472 C C . HIS A 1 326 ? 16.670 -4.740 2.265 1.00 98.44 326 HIS A C 1
ATOM 2474 O O . HIS A 1 326 ? 16.637 -4.917 1.052 1.00 98.44 326 HIS A O 1
ATOM 2480 N N . MET A 1 327 ? 17.743 -4.226 2.873 1.00 98.44 327 MET A N 1
ATOM 2481 C CA . MET A 1 327 ? 18.911 -3.657 2.193 1.00 98.44 3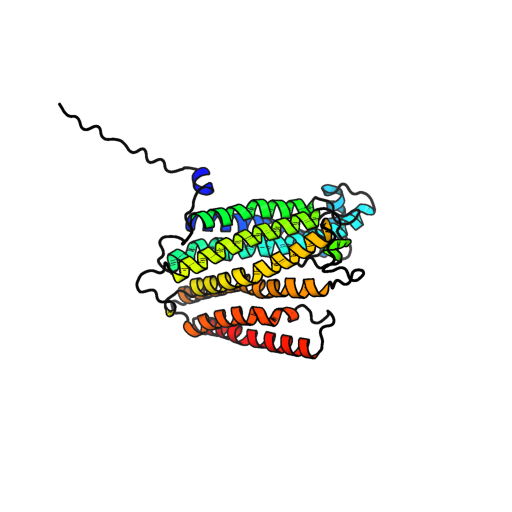27 MET A CA 1
ATOM 2482 C C . MET A 1 327 ? 20.233 -4.300 2.656 1.00 98.44 327 MET A C 1
ATOM 2484 O O . MET A 1 327 ? 21.313 -3.761 2.432 1.00 98.44 327 MET A O 1
ATOM 2488 N N . TYR A 1 328 ? 20.200 -5.468 3.308 1.00 98.19 328 TYR A N 1
ATOM 2489 C CA . TYR A 1 328 ? 21.421 -6.089 3.850 1.00 98.19 328 TYR A CA 1
ATOM 2490 C C . TYR A 1 328 ? 22.493 -6.387 2.794 1.00 98.19 328 TYR A C 1
ATOM 2492 O O . TYR A 1 328 ? 23.684 -6.330 3.090 1.00 98.19 328 TYR A O 1
ATOM 2500 N N . THR A 1 329 ? 22.089 -6.653 1.553 1.00 97.81 329 THR A N 1
ATOM 2501 C CA . THR A 1 329 ? 23.001 -6.972 0.446 1.00 97.81 329 THR A CA 1
ATOM 2502 C C . THR A 1 329 ? 23.328 -5.769 -0.441 1.00 97.81 329 THR A C 1
ATOM 2504 O O . THR A 1 329 ? 23.812 -5.955 -1.552 1.00 97.81 329 THR A O 1
ATOM 2507 N N . THR A 1 330 ? 23.067 -4.538 0.014 1.00 96.75 330 THR A N 1
ATOM 2508 C CA . THR A 1 330 ? 23.263 -3.316 -0.791 1.00 96.75 330 THR A CA 1
ATOM 2509 C C . THR A 1 330 ? 24.521 -2.531 -0.415 1.00 96.75 330 THR A C 1
ATOM 2511 O O . THR A 1 330 ? 24.684 -1.398 -0.852 1.00 96.75 330 THR A O 1
ATOM 2514 N N . GLY A 1 331 ? 25.401 -3.098 0.417 1.00 95.94 331 GLY A N 1
ATOM 2515 C CA . GLY A 1 331 ? 26.642 -2.441 0.847 1.00 95.94 331 GLY A CA 1
ATOM 2516 C C . GLY A 1 331 ? 26.524 -1.582 2.112 1.00 95.94 331 GLY A C 1
ATOM 2517 O O . GLY A 1 331 ? 27.398 -0.758 2.367 1.00 95.94 331 GLY A O 1
ATOM 2518 N N . LEU A 1 332 ? 25.478 -1.768 2.928 1.00 97.19 332 LEU A N 1
ATOM 2519 C CA . LEU A 1 332 ? 25.371 -1.110 4.236 1.00 97.19 332 LEU A CA 1
ATOM 2520 C C . LEU A 1 332 ? 26.559 -1.461 5.145 1.00 97.19 332 LEU A C 1
ATOM 2522 O O . LEU A 1 332 ? 27.008 -2.609 5.176 1.00 97.19 332 LEU A O 1
ATOM 2526 N N . SER A 1 333 ? 27.016 -0.494 5.949 1.00 97.81 333 SER A N 1
ATOM 2527 C CA . SER A 1 333 ? 28.067 -0.734 6.945 1.00 97.81 333 SER A CA 1
ATOM 2528 C C . SER A 1 333 ? 27.655 -1.826 7.940 1.00 97.81 333 SER A C 1
ATOM 2530 O O . SER A 1 333 ? 26.472 -1.976 8.260 1.00 97.81 333 SER A O 1
ATOM 2532 N N . LEU A 1 334 ? 28.628 -2.570 8.474 1.00 97.62 334 LEU A N 1
ATOM 2533 C CA . LEU A 1 334 ? 28.357 -3.646 9.431 1.00 97.62 334 LEU A CA 1
ATOM 2534 C C . LEU A 1 334 ? 27.604 -3.146 10.677 1.00 97.62 334 LEU A C 1
ATOM 2536 O O . LEU A 1 334 ? 26.716 -3.837 11.172 1.00 97.62 334 LEU A O 1
ATOM 2540 N N . ASP A 1 335 ? 27.912 -1.944 11.164 1.00 98.06 335 ASP A N 1
ATOM 2541 C CA . ASP A 1 335 ? 27.244 -1.371 12.336 1.00 98.06 335 ASP A CA 1
ATOM 2542 C C . ASP A 1 335 ? 25.794 -0.976 12.039 1.00 98.06 335 ASP A C 1
ATOM 2544 O O . ASP A 1 335 ? 24.901 -1.251 12.844 1.00 98.06 335 ASP A O 1
ATOM 2548 N N . THR A 1 336 ? 25.525 -0.435 10.846 1.00 97.25 336 THR A N 1
ATOM 2549 C CA . THR A 1 336 ? 24.153 -0.199 10.374 1.00 97.25 336 THR A CA 1
ATOM 2550 C C . THR A 1 336 ? 23.379 -1.514 10.291 1.00 97.25 336 THR A C 1
ATOM 2552 O O . THR A 1 336 ? 22.270 -1.606 10.814 1.00 97.25 336 THR A O 1
ATOM 2555 N N . GLN A 1 337 ? 23.966 -2.559 9.697 1.00 98.06 337 GLN A N 1
ATOM 2556 C CA . GLN A 1 337 ? 23.319 -3.871 9.609 1.00 98.06 337 GLN A CA 1
ATOM 2557 C C . GLN A 1 337 ? 22.988 -4.428 11.000 1.00 98.06 337 GLN A C 1
ATOM 2559 O O . GLN A 1 337 ? 21.856 -4.850 11.230 1.00 98.06 337 GLN A O 1
ATOM 2564 N N . ARG A 1 338 ? 23.930 -4.366 11.954 1.00 97.88 338 ARG A N 1
ATOM 2565 C CA . ARG A 1 338 ? 23.722 -4.811 13.345 1.00 97.88 338 ARG A CA 1
ATOM 2566 C C . ARG A 1 338 ? 22.548 -4.103 14.015 1.00 97.88 338 ARG A C 1
ATOM 2568 O O . ARG A 1 338 ? 21.726 -4.776 14.637 1.00 97.88 338 ARG A O 1
ATOM 2575 N N . TYR A 1 339 ? 22.445 -2.780 13.866 1.00 98.06 339 TYR A N 1
ATOM 2576 C CA . TYR A 1 339 ? 21.307 -2.020 14.386 1.00 98.06 339 TYR A CA 1
ATOM 2577 C C . TYR A 1 339 ? 19.983 -2.542 13.817 1.00 98.06 339 TYR A C 1
ATOM 2579 O O . TYR A 1 339 ? 19.090 -2.905 14.581 1.00 98.06 339 TYR A O 1
ATOM 2587 N N . PHE A 1 340 ? 19.872 -2.636 12.488 1.00 97.94 340 PHE A N 1
ATOM 2588 C CA . PHE A 1 340 ? 18.628 -3.048 11.837 1.00 97.94 340 PHE A CA 1
ATOM 2589 C C . PHE A 1 340 ? 18.261 -4.505 12.135 1.00 97.94 340 PHE A C 1
ATOM 2591 O O . PHE A 1 340 ? 17.081 -4.805 12.294 1.00 97.94 340 PHE A O 1
ATOM 2598 N N . VAL A 1 341 ? 19.239 -5.407 12.270 1.00 97.94 341 VAL A N 1
ATOM 2599 C CA . VAL A 1 341 ? 19.001 -6.788 12.731 1.00 97.94 341 VAL A CA 1
ATOM 2600 C C . VAL A 1 341 ? 18.385 -6.784 14.130 1.00 97.94 341 VAL A C 1
ATOM 2602 O O . VAL A 1 341 ? 17.329 -7.383 14.337 1.00 97.94 341 VAL A O 1
ATOM 2605 N N . PHE A 1 342 ? 19.001 -6.077 15.081 1.00 96.81 342 PHE A N 1
ATOM 2606 C CA . PHE A 1 342 ? 18.508 -6.029 16.457 1.00 96.81 342 PHE A CA 1
ATOM 2607 C C . PHE A 1 342 ? 17.123 -5.376 16.551 1.00 96.81 342 PHE A C 1
ATOM 2609 O O . PHE A 1 342 ? 16.213 -5.944 17.154 1.00 96.81 342 PHE A O 1
ATOM 2616 N N . ALA A 1 343 ? 16.931 -4.221 15.910 1.00 96.50 343 ALA A N 1
ATOM 2617 C CA . ALA A 1 343 ? 15.649 -3.521 15.890 1.00 96.50 343 ALA A CA 1
ATOM 2618 C C . ALA A 1 343 ? 14.529 -4.390 15.285 1.00 96.50 343 ALA A C 1
ATOM 2620 O O . ALA A 1 343 ? 13.422 -4.429 15.820 1.00 96.50 343 ALA A O 1
ATOM 2621 N N . THR A 1 344 ? 14.826 -5.158 14.232 1.00 97.31 344 THR A N 1
ATOM 2622 C CA . THR A 1 344 ? 13.863 -6.085 13.614 1.00 97.31 344 THR A CA 1
ATOM 2623 C C . THR A 1 344 ? 13.482 -7.224 14.560 1.00 97.31 344 THR A C 1
ATOM 2625 O O . THR A 1 344 ? 12.301 -7.554 14.683 1.00 97.31 344 THR A O 1
ATOM 2628 N N . MET A 1 345 ? 14.446 -7.790 15.297 1.00 97.19 345 MET A N 1
ATOM 2629 C CA . MET A 1 345 ? 14.169 -8.832 16.296 1.00 97.19 345 MET A CA 1
ATOM 2630 C C . MET A 1 345 ? 13.225 -8.345 17.404 1.00 97.19 345 MET A C 1
ATOM 2632 O O . MET A 1 345 ? 12.385 -9.115 17.871 1.00 97.19 345 MET A O 1
ATOM 2636 N N . VAL A 1 346 ? 13.304 -7.067 17.794 1.00 95.75 346 VAL A N 1
ATOM 2637 C CA . VAL A 1 346 ? 12.415 -6.485 18.816 1.00 95.75 346 VAL A CA 1
ATOM 2638 C C . VAL A 1 346 ? 10.942 -6.570 18.404 1.00 95.75 346 VAL A C 1
ATOM 2640 O O . VAL A 1 346 ? 10.097 -6.795 19.269 1.00 95.75 346 VAL A O 1
ATOM 2643 N N . ILE A 1 347 ? 10.607 -6.477 17.110 1.00 94.25 347 ILE A N 1
ATOM 2644 C CA . ILE A 1 347 ? 9.208 -6.527 16.638 1.00 94.25 347 ILE A CA 1
ATOM 2645 C C . ILE A 1 347 ? 8.554 -7.896 16.870 1.00 94.25 347 ILE A C 1
ATOM 2647 O O . ILE A 1 347 ? 7.330 -7.992 17.050 1.00 94.25 347 ILE A O 1
ATOM 2651 N N . ALA A 1 348 ? 9.348 -8.967 16.928 1.00 94.00 348 ALA A N 1
ATOM 2652 C CA . ALA A 1 348 ? 8.830 -10.302 17.206 1.00 94.00 348 ALA A CA 1
ATOM 2653 C C . ALA A 1 348 ? 8.138 -10.374 18.579 1.00 94.00 348 ALA A C 1
ATOM 2655 O O . ALA A 1 348 ? 7.175 -11.123 18.739 1.00 94.00 348 ALA A O 1
ATOM 2656 N N . VAL A 1 349 ? 8.560 -9.552 19.548 1.00 96.69 349 VAL A N 1
ATOM 2657 C CA . VAL A 1 349 ? 8.008 -9.537 20.910 1.00 96.69 349 VAL A CA 1
ATOM 2658 C C . VAL A 1 349 ? 6.548 -9.056 20.948 1.00 96.69 349 VAL A C 1
ATOM 2660 O O . VAL A 1 349 ? 5.687 -9.858 21.322 1.00 96.69 349 VAL A O 1
ATOM 2663 N N . PRO A 1 350 ? 6.192 -7.814 20.546 1.00 96.69 350 PRO A N 1
ATOM 2664 C CA . PRO A 1 350 ? 4.797 -7.373 20.552 1.00 96.69 350 PRO A CA 1
ATOM 2665 C C . PRO A 1 350 ? 3.923 -8.200 19.601 1.00 96.69 350 PRO A C 1
ATOM 2667 O O . PRO A 1 350 ? 2.751 -8.430 19.897 1.00 96.69 350 PRO A O 1
ATOM 2670 N N . THR A 1 351 ? 4.481 -8.712 18.500 1.00 95.06 351 THR A N 1
ATOM 2671 C CA . THR A 1 351 ? 3.754 -9.615 17.594 1.00 95.06 351 THR A CA 1
ATOM 2672 C C . THR A 1 351 ? 3.410 -10.937 18.290 1.00 95.06 351 THR A C 1
ATOM 2674 O O . THR A 1 351 ? 2.253 -11.362 18.274 1.00 95.06 351 THR A O 1
ATOM 2677 N N . GLY A 1 352 ? 4.377 -11.551 18.979 1.00 95.00 352 GLY A N 1
ATOM 2678 C CA . GLY A 1 352 ? 4.187 -12.787 19.739 1.00 95.00 352 GLY A CA 1
ATOM 2679 C C . GLY A 1 352 ? 3.185 -12.637 20.884 1.00 95.00 352 GLY A C 1
ATOM 2680 O O . GLY A 1 352 ? 2.320 -13.495 21.054 1.00 95.00 352 GLY A O 1
ATOM 2681 N N . VAL A 1 353 ? 3.215 -11.511 21.612 1.00 94.69 353 VAL A N 1
ATOM 2682 C CA . VAL A 1 353 ? 2.235 -11.203 22.674 1.00 94.69 353 VAL A CA 1
ATOM 2683 C C . VAL A 1 353 ? 0.798 -11.313 22.156 1.00 94.69 353 VAL A C 1
ATOM 2685 O O . VAL A 1 353 ? -0.064 -11.857 22.847 1.00 94.69 353 VAL A O 1
ATOM 2688 N N . LYS A 1 354 ? 0.523 -10.846 20.932 1.00 97.44 354 LYS A N 1
ATOM 2689 C CA . LYS A 1 354 ? -0.820 -10.924 20.337 1.00 97.44 354 LYS A CA 1
ATOM 2690 C C . LYS A 1 354 ? -1.234 -12.363 20.035 1.00 97.44 354 LYS A C 1
ATOM 2692 O O . LYS A 1 354 ? -2.363 -12.726 20.352 1.00 97.44 354 LYS A O 1
ATOM 2697 N N . ILE A 1 355 ? -0.323 -13.180 19.502 1.00 98.06 355 ILE A N 1
ATOM 2698 C CA . ILE A 1 355 ? -0.573 -14.603 19.224 1.00 98.06 355 ILE A CA 1
ATOM 2699 C C . ILE A 1 355 ? -0.940 -15.347 20.511 1.00 98.06 355 ILE A C 1
ATOM 2701 O O . ILE A 1 355 ? -1.991 -15.984 20.574 1.00 98.06 355 ILE A O 1
ATOM 2705 N N . PHE A 1 356 ? -0.137 -15.200 21.568 1.00 97.94 356 PHE A N 1
ATOM 2706 C CA . PHE A 1 356 ? -0.430 -15.831 22.859 1.00 97.94 356 PHE A CA 1
ATOM 2707 C C . PHE A 1 356 ? -1.714 -15.296 23.500 1.00 97.94 356 PHE A C 1
ATOM 2709 O O . PHE A 1 356 ? -2.448 -16.061 24.121 1.00 97.94 356 PHE A O 1
ATOM 2716 N N . SER A 1 357 ? -2.034 -14.013 23.307 1.00 98.06 357 SER A N 1
ATOM 2717 C CA . SER A 1 357 ? -3.289 -13.429 23.798 1.00 98.06 357 SER A CA 1
ATOM 2718 C C . SER A 1 357 ? -4.517 -14.016 23.093 1.00 98.06 357 SER A C 1
ATOM 2720 O O . SER A 1 357 ? -5.519 -14.289 23.752 1.00 98.06 357 SER A O 1
ATOM 2722 N N . TRP A 1 358 ? -4.456 -14.273 21.780 1.00 98.56 358 TRP A N 1
ATOM 2723 C CA . TRP A 1 358 ? -5.539 -14.973 21.075 1.00 98.56 358 TRP A CA 1
ATOM 2724 C C . TRP A 1 358 ? -5.689 -16.418 21.548 1.00 98.56 358 TRP A C 1
ATOM 2726 O O . TRP A 1 358 ? -6.813 -16.843 21.795 1.00 98.56 358 TRP A O 1
ATOM 2736 N N . ILE A 1 359 ? -4.584 -17.142 21.756 1.00 98.38 359 ILE A N 1
ATOM 2737 C CA . ILE A 1 359 ? -4.620 -18.509 22.304 1.00 98.38 359 ILE A CA 1
ATOM 2738 C C . ILE A 1 359 ? -5.237 -18.521 23.704 1.00 98.38 359 ILE A C 1
ATOM 2740 O O . ILE A 1 359 ? -6.092 -19.348 23.976 1.00 98.38 359 ILE A O 1
ATOM 2744 N N . ALA A 1 360 ? -4.866 -17.575 24.569 1.00 98.25 360 ALA A N 1
ATOM 2745 C CA . ALA A 1 360 ? -5.446 -17.445 25.904 1.00 98.25 360 ALA A CA 1
ATOM 2746 C C . ALA A 1 360 ? -6.912 -16.963 25.897 1.00 98.25 360 ALA A C 1
ATOM 2748 O O . ALA A 1 360 ? -7.579 -17.015 26.934 1.00 98.25 360 ALA A O 1
ATOM 2749 N N . THR A 1 361 ? -7.403 -16.436 24.770 1.00 98.44 361 THR A N 1
ATOM 2750 C CA . THR A 1 361 ? -8.808 -16.035 24.591 1.00 98.44 361 THR A CA 1
ATOM 2751 C C . THR A 1 361 ? -9.691 -17.219 24.192 1.00 98.44 361 THR A C 1
ATOM 2753 O O . THR A 1 361 ? -10.851 -17.253 24.597 1.00 98.44 361 THR A O 1
ATOM 2756 N N . MET A 1 362 ? -9.157 -18.171 23.423 1.00 97.31 362 MET A N 1
ATOM 2757 C CA . MET A 1 362 ? -9.797 -19.477 23.221 1.00 97.31 362 MET A CA 1
ATOM 2758 C C . MET A 1 362 ? -9.835 -20.258 24.541 1.00 97.31 362 MET A C 1
ATOM 2760 O O . MET A 1 362 ? -10.768 -21.074 24.689 1.00 97.31 362 MET A O 1
#

Radius of gyration: 23.64 Å; Cα contacts (8 Å, |Δi|>4): 557; chains: 1; bounding box: 91×55×62 Å

Secondary structure (DSSP, 8-state):
---------------HHHHHHH---HHHHHHHHHHHHHHHHHHHHHHHHHHHHHTTSSS--SHHHHHHHHH---THHHHHHHHHHHHHHHHHHHHIIIIIIIHIIIIIIIIHHHHHHHHT-SS-S-HHHHHHHHHTHHHHHHHHHHHTTSB-STT-BS--STTTT-TTTTTTT--STHHHHHHHHHHHHHHHHHHHHHHHHHHHHH-PPTT--GGGS-HHHHHHHHHHHHHHHHHHHHHHHHHHHHHHHHS---TT-GGGT--HHHHHHHHHHHHHHHHHHHHHHHHHHHHHHHHHHHTSPPTTHHHHHHHHHHHHHHTTS-GGGG-TTTT--HHHHHHHHHHHHHHHHHHHHHHHHHHHH-

Sequence (362 aa):
MAEAAAHDHDDHRPHGWVRWVYSTNHKDIGTLYLIFAIMAGIIGGALSVAIRMELQEPGIQIFSGLAQMVYGMQGDAAIDGGKSMYNAFGAAHGLIMIFFMVMPALIGGFANWMVPIMIGAPDMAFPRMNNISFWLLPPAFILLLSSMFVPSAPGAFGVGGGWTIYPPLSTSGQPGPAMDLAILSIHIAGASSILGAINFITTIFNMRAPGMTLHKMPLFAWAVLITAFLLLLSLPVLAGAITMLLTDRNFGTAFFVPDQGGDPLLFQHLFWFFGHPEVYILILPGFGIISHIVSTFSKKPVFGYLGMAYAMVAIGAVGFIVWAHHMYTTGLSLDTQRYFVFATMVIAVPTGVKIFSWIATM